Protein AF-K0G6U5-F1 (afdb_monomer)

Nearest PDB structures (foldseek):
  6vu7-assembly1_A  TM=4.193E-01  e=4.273E-01  Escherichia coli 55989
  5fr7-assembly1_B  TM=3.849E-01  e=4.025E-01  Erwinia amylovora CFBP1430
  4ntq-assembly1_B  TM=2.075E-01  e=1.328E+00  Enterobacter cloacae subsp. cloacae ATCC 13047
  3x05-assembly1_B  TM=2.967E-01  e=6.648E+00  Homo sapiens

Structure (mmCIF, N/CA/C/O backbone):
data_AF-K0G6U5-F1
#
_entry.id   AF-K0G6U5-F1
#
loop_
_atom_site.group_PDB
_atom_site.id
_atom_site.type_symbol
_atom_site.label_atom_id
_atom_site.label_alt_id
_atom_site.label_comp_id
_atom_site.label_asym_id
_atom_site.label_entity_id
_atom_site.label_seq_id
_atom_site.pdbx_PDB_ins_code
_atom_site.Cartn_x
_atom_site.Cartn_y
_atom_site.Cartn_z
_atom_site.occupancy
_atom_site.B_iso_or_equiv
_atom_site.auth_seq_id
_atom_site.auth_comp_id
_atom_site.auth_asym_id
_atom_site.auth_atom_id
_atom_site.pdbx_PDB_model_num
ATOM 1 N N . MET A 1 1 ? -14.338 -7.534 13.502 1.00 92.50 1 MET A N 1
ATOM 2 C CA . MET A 1 1 ? -14.411 -6.284 14.308 1.00 92.50 1 MET A CA 1
ATOM 3 C C . MET A 1 1 ? -13.873 -5.140 13.470 1.00 92.50 1 MET A C 1
ATOM 5 O O . MET A 1 1 ? -12.923 -5.374 12.746 1.00 92.50 1 MET A O 1
ATOM 9 N N . ILE A 1 2 ? -14.461 -3.943 13.527 1.00 92.06 2 ILE A N 1
ATOM 10 C CA . ILE A 1 2 ? -14.025 -2.792 12.716 1.00 92.06 2 ILE A CA 1
ATOM 11 C C . ILE A 1 2 ? -13.430 -1.719 13.635 1.00 92.06 2 ILE A C 1
ATOM 13 O O . ILE A 1 2 ? -14.031 -1.385 14.655 1.00 92.06 2 ILE A O 1
ATOM 17 N N . PHE A 1 3 ? -12.262 -1.192 13.268 1.00 93.69 3 PHE A N 1
ATOM 18 C CA . PHE A 1 3 ? -11.545 -0.123 13.962 1.00 93.69 3 PHE A CA 1
ATOM 19 C C . PHE A 1 3 ? -11.409 1.087 13.041 1.00 93.69 3 PHE A C 1
ATOM 21 O O . PHE A 1 3 ? -10.855 0.961 11.955 1.00 93.69 3 PHE A O 1
ATOM 28 N N . GLY A 1 4 ? -11.872 2.256 13.479 1.00 92.19 4 GLY A N 1
ATOM 29 C CA . GLY A 1 4 ? -11.905 3.466 12.652 1.00 92.19 4 GLY A CA 1
ATOM 30 C C . GLY A 1 4 ? -13.282 3.718 12.048 1.00 92.19 4 GLY A C 1
ATOM 31 O O . GLY A 1 4 ? -14.283 3.187 12.531 1.00 92.19 4 GLY A O 1
ATOM 32 N N . ASN A 1 5 ? -13.325 4.545 11.008 1.00 89.94 5 ASN A N 1
ATOM 33 C CA . ASN A 1 5 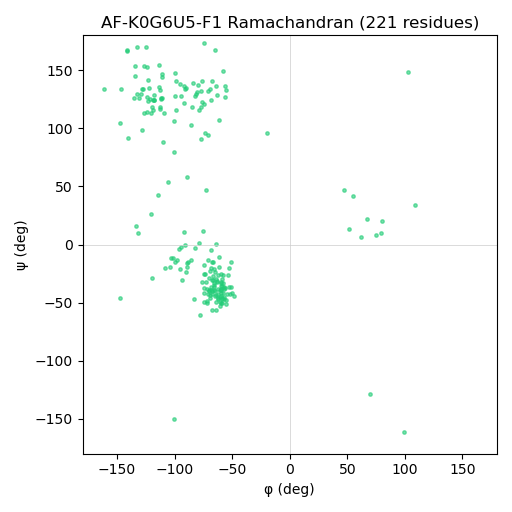? -14.559 4.964 10.362 1.00 89.94 5 ASN A CA 1
ATOM 34 C C . ASN A 1 5 ? -14.479 4.684 8.852 1.00 89.94 5 ASN A C 1
ATOM 36 O O . ASN A 1 5 ? -13.689 5.314 8.155 1.00 89.94 5 ASN A O 1
ATOM 40 N N . PRO A 1 6 ? -15.285 3.753 8.317 1.00 88.12 6 PRO A N 1
ATOM 41 C CA . PRO A 1 6 ? -15.182 3.331 6.924 1.00 88.12 6 PRO A CA 1
ATOM 42 C C . PRO A 1 6 ? -15.745 4.347 5.913 1.00 88.12 6 PRO A C 1
ATOM 44 O O . PRO A 1 6 ? -15.921 3.978 4.758 1.00 88.12 6 PRO A O 1
ATOM 47 N N . GLY A 1 7 ? -16.055 5.589 6.298 1.00 82.25 7 GLY A N 1
ATOM 48 C CA . GLY A 1 7 ? -16.673 6.584 5.410 1.00 82.25 7 GLY A CA 1
ATOM 49 C C . GLY A 1 7 ? -18.129 6.894 5.750 1.00 82.25 7 GLY A C 1
ATOM 50 O O . GLY A 1 7 ? -18.934 7.142 4.855 1.00 82.25 7 GLY A O 1
ATOM 51 N N . VAL A 1 8 ? -18.488 6.866 7.035 1.00 81.19 8 VAL A N 1
ATOM 52 C CA . VAL A 1 8 ? -19.789 7.324 7.543 1.00 81.19 8 VAL A CA 1
ATOM 53 C C . VAL A 1 8 ? -19.603 8.563 8.419 1.00 81.19 8 VAL A C 1
ATOM 55 O O . VAL A 1 8 ? -18.540 8.774 8.989 1.00 81.19 8 VAL A O 1
ATOM 58 N N . TYR A 1 9 ? -20.617 9.415 8.540 1.00 79.31 9 TYR A N 1
ATOM 59 C CA . TYR A 1 9 ? -20.560 10.502 9.521 1.00 79.31 9 TYR A CA 1
ATOM 60 C C . TYR A 1 9 ? -20.692 9.921 10.931 1.00 79.31 9 TYR A C 1
ATOM 62 O O . TYR A 1 9 ? -21.584 9.104 11.170 1.00 79.31 9 TYR A O 1
ATOM 70 N N . ASP A 1 10 ? -19.810 10.324 11.847 1.00 71.19 10 ASP A N 1
ATOM 71 C CA . ASP A 1 10 ? -19.981 10.007 13.265 1.00 71.19 10 ASP A CA 1
ATOM 72 C C . ASP A 1 10 ? -21.085 10.874 13.909 1.00 71.19 10 ASP A C 1
ATOM 74 O O . ASP A 1 10 ? -21.648 11.776 13.281 1.00 71.19 10 ASP A O 1
ATOM 78 N N . GLU A 1 11 ? -21.427 10.587 15.170 1.00 72.44 11 GLU A N 1
ATOM 79 C CA . GLU A 1 11 ? -22.465 11.320 15.918 1.00 72.44 11 GLU A CA 1
ATOM 80 C C . GLU A 1 11 ? -22.134 12.813 16.108 1.00 72.44 11 GLU A C 1
ATOM 82 O O . GLU A 1 11 ? -23.025 13.625 16.360 1.00 72.44 11 GLU A O 1
ATOM 87 N N . GLU A 1 12 ? -20.862 13.182 15.956 1.00 75.81 12 GLU A N 1
ATOM 88 C CA . GLU A 1 12 ? -20.336 14.542 16.070 1.00 75.81 12 GLU A CA 1
ATOM 89 C C . GLU A 1 12 ? -20.255 15.245 14.699 1.00 75.81 12 GLU A C 1
ATOM 91 O O . GLU A 1 12 ? -19.912 16.427 14.622 1.00 75.81 12 GLU A O 1
ATOM 96 N N . GLY A 1 13 ? -20.616 14.549 13.614 1.00 73.00 13 GLY A N 1
ATOM 97 C CA . GLY A 1 13 ? -20.578 15.044 12.242 1.00 73.00 13 GLY A CA 1
ATOM 98 C C . GLY A 1 13 ? -19.188 15.022 11.602 1.00 73.00 13 GLY A C 1
ATOM 99 O O . GLY A 1 13 ? -19.021 15.583 10.515 1.00 73.00 13 GLY A O 1
ATOM 100 N N . ASN A 1 14 ? -18.193 14.388 12.227 1.00 67.50 14 ASN A N 1
ATOM 101 C CA . ASN A 1 14 ? -16.888 14.197 11.610 1.00 67.50 14 ASN A CA 1
ATOM 102 C C . ASN A 1 14 ? -16.960 13.076 10.570 1.00 67.50 14 ASN A C 1
ATOM 104 O O . ASN A 1 14 ? -17.601 12.039 10.760 1.00 67.50 14 ASN A O 1
ATOM 108 N N . PHE A 1 15 ? -16.258 13.293 9.463 1.00 72.69 15 PHE A N 1
ATOM 109 C CA . PHE A 1 15 ? -16.087 12.315 8.401 1.00 72.69 15 PHE A CA 1
ATOM 110 C C . PHE A 1 15 ? -14.634 11.842 8.391 1.00 72.69 15 PHE A C 1
ATOM 112 O O . PHE A 1 15 ? -13.711 12.653 8.318 1.00 72.69 15 PHE A O 1
ATOM 119 N N . SER A 1 16 ? -14.454 10.529 8.454 1.00 75.50 16 SER A N 1
ATOM 120 C CA . SER A 1 16 ? -13.201 9.832 8.178 1.00 75.50 16 SER A CA 1
ATOM 121 C C . SER A 1 16 ? -13.555 8.650 7.292 1.00 75.50 16 SER A C 1
ATOM 123 O O . SER A 1 16 ? -14.653 8.099 7.395 1.00 75.50 16 SER A O 1
ATOM 125 N N . ASN A 1 17 ? -12.666 8.323 6.367 1.00 86.94 17 ASN A N 1
ATOM 126 C CA . ASN A 1 17 ? -12.908 7.320 5.343 1.00 86.94 17 ASN A CA 1
ATOM 127 C C . ASN A 1 17 ? -11.900 6.179 5.390 1.00 86.94 17 ASN A C 1
ATOM 129 O O . ASN A 1 17 ? -11.658 5.545 4.366 1.00 86.94 17 ASN A O 1
ATOM 133 N N . PHE A 1 18 ? -11.332 5.924 6.568 1.00 93.69 18 PHE A N 1
ATOM 134 C CA . PHE A 1 18 ? -10.453 4.796 6.804 1.00 93.69 18 PHE A CA 1
ATOM 135 C C . PHE A 1 18 ? -10.864 3.980 8.029 1.00 93.69 18 PHE A C 1
ATOM 137 O O . PHE A 1 18 ? -11.010 4.490 9.146 1.00 93.69 18 PHE A O 1
ATOM 144 N N . ALA A 1 19 ? -10.965 2.672 7.827 1.00 93.69 19 ALA A N 1
ATOM 145 C CA . ALA A 1 19 ? -11.081 1.703 8.899 1.00 93.69 19 ALA A CA 1
ATOM 146 C C . ALA A 1 19 ? -10.281 0.434 8.592 1.00 93.69 19 ALA A C 1
ATOM 148 O O . ALA A 1 19 ? -9.881 0.182 7.460 1.00 93.69 19 ALA A O 1
ATOM 149 N N . ILE A 1 20 ? -10.088 -0.392 9.615 1.00 92.94 20 ILE A N 1
ATOM 150 C CA . ILE A 1 20 ? -9.541 -1.740 9.493 1.00 92.94 20 ILE A CA 1
ATOM 151 C C . ILE A 1 20 ? -10.566 -2.714 10.045 1.00 92.94 20 ILE A C 1
ATOM 153 O O . ILE A 1 20 ? -10.996 -2.593 11.193 1.00 92.94 20 ILE A O 1
ATOM 157 N N . GLN A 1 21 ? -10.936 -3.700 9.242 1.00 92.88 21 GLN A N 1
ATOM 158 C CA . GLN A 1 21 ? -11.706 -4.847 9.686 1.00 92.88 21 GLN A CA 1
ATOM 159 C C . GLN A 1 21 ? -10.763 -5.994 10.038 1.00 92.88 21 GLN A C 1
ATOM 161 O O . GLN A 1 21 ? -9.929 -6.389 9.232 1.00 92.88 21 GLN A O 1
ATOM 166 N N . VAL A 1 22 ? -10.926 -6.543 11.237 1.00 92.19 22 VAL A N 1
ATOM 167 C CA . VAL A 1 22 ? -10.183 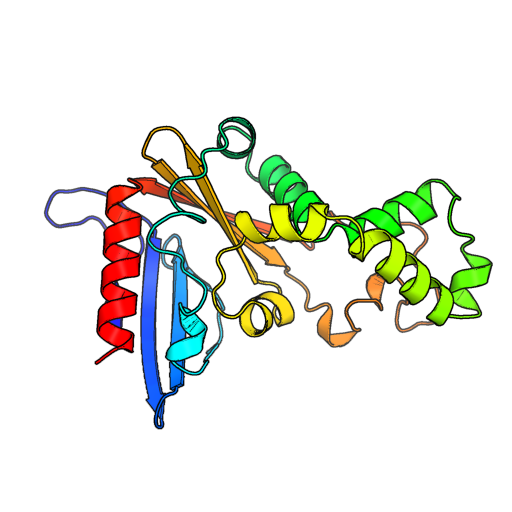-7.700 11.731 1.00 92.19 22 VAL A CA 1
ATOM 168 C C . VAL A 1 22 ? -11.148 -8.829 12.051 1.00 92.19 22 VAL A C 1
ATOM 170 O O . VAL A 1 22 ? -11.984 -8.680 12.946 1.00 92.19 22 VAL A O 1
ATOM 173 N N . ASP A 1 23 ? -11.022 -9.964 11.377 1.00 91.00 23 ASP A N 1
ATOM 174 C CA . ASP A 1 23 ? -11.860 -11.138 11.620 1.00 91.00 23 ASP A CA 1
ATOM 175 C C . ASP A 1 23 ? -11.020 -12.271 12.201 1.00 91.00 23 ASP A C 1
ATOM 177 O O . ASP A 1 23 ? -10.109 -12.770 11.545 1.00 91.00 23 ASP A O 1
ATOM 181 N N . LYS A 1 24 ? -11.326 -12.687 13.439 1.00 90.00 24 LYS A N 1
ATOM 182 C CA . LYS A 1 24 ? -10.686 -13.859 14.051 1.00 90.00 24 LYS A CA 1
ATOM 183 C C . LYS A 1 24 ? -11.138 -15.112 13.312 1.00 90.00 24 LYS A C 1
ATOM 185 O O . LYS A 1 24 ? -12.340 -15.362 13.195 1.00 90.00 24 LYS A O 1
ATOM 190 N N . LEU A 1 25 ? -10.176 -15.883 12.825 1.00 89.69 25 LEU A N 1
ATOM 191 C CA . LEU A 1 25 ? -10.410 -17.157 12.160 1.00 89.69 25 LEU A CA 1
ATOM 192 C C . LEU A 1 25 ? -10.132 -18.307 13.138 1.00 89.69 25 LEU A C 1
ATOM 194 O O . LEU A 1 25 ? -10.364 -18.196 14.342 1.00 89.69 25 LEU A O 1
ATOM 198 N N . VAL A 1 26 ? -9.707 -19.455 12.616 1.00 89.69 26 VAL A N 1
ATOM 199 C CA . VAL A 1 26 ? -9.420 -20.644 13.420 1.00 89.69 26 VAL A CA 1
ATOM 200 C C . VAL A 1 26 ? -8.035 -20.522 14.052 1.00 89.69 26 VAL A C 1
ATOM 202 O O . VAL A 1 26 ? -7.056 -20.270 13.358 1.00 89.69 26 VAL A O 1
ATOM 205 N N . GLY A 1 27 ? -7.938 -20.781 15.357 1.00 88.81 27 GLY A N 1
ATOM 206 C CA . GLY A 1 27 ? -6.661 -20.797 16.072 1.00 88.81 27 GLY A CA 1
ATOM 207 C C . GLY A 1 27 ? -6.053 -19.401 16.205 1.00 88.81 27 GLY A C 1
ATOM 208 O O . GLY A 1 27 ? -6.713 -18.483 16.679 1.00 88.81 27 GLY A O 1
ATOM 209 N N . GLU A 1 28 ? -4.790 -19.264 15.809 1.00 88.62 28 GLU A N 1
ATOM 210 C CA . GLU A 1 28 ? -4.015 -18.016 15.880 1.00 88.62 28 GLU A CA 1
ATOM 211 C C . GLU A 1 28 ? -4.097 -17.165 14.607 1.00 88.62 28 GLU A C 1
ATOM 213 O O . GLU A 1 28 ? -3.323 -16.225 14.451 1.00 88.62 28 GLU A O 1
ATOM 218 N N . PHE A 1 29 ? -5.002 -17.503 13.688 1.00 89.62 29 PHE A N 1
ATOM 219 C CA . PHE A 1 29 ? -5.149 -16.804 12.418 1.00 89.62 29 PHE A CA 1
ATOM 220 C C . PHE A 1 29 ? -6.239 -15.739 12.493 1.00 89.62 29 PHE A C 1
ATOM 222 O O . PHE A 1 29 ? -7.333 -15.986 13.010 1.00 89.62 29 PHE A O 1
ATOM 229 N N . SER A 1 30 ? -5.971 -14.581 11.900 1.00 90.88 30 SER A N 1
ATOM 230 C CA . SER A 1 30 ? -6.962 -13.534 11.668 1.00 90.88 30 SER A CA 1
ATOM 231 C C . SER A 1 30 ? -6.840 -12.992 10.255 1.00 90.88 30 SER A C 1
ATOM 233 O O . SER A 1 30 ? -5.773 -13.006 9.649 1.00 90.88 30 SER A O 1
ATOM 235 N N . SER A 1 31 ? -7.949 -12.478 9.743 1.00 89.12 31 SER A N 1
ATOM 236 C CA . SER A 1 31 ? -7.953 -11.632 8.560 1.00 89.12 31 SER A CA 1
ATOM 237 C C . SER A 1 31 ? -7.856 -10.174 8.973 1.00 89.12 31 SER A C 1
ATOM 239 O O . SER A 1 31 ? -8.543 -9.762 9.906 1.00 89.12 31 SER A O 1
ATOM 241 N N . LEU A 1 32 ? -7.024 -9.402 8.281 1.00 89.94 32 LEU A N 1
ATOM 242 C CA . LEU A 1 32 ? -6.960 -7.948 8.383 1.00 89.94 32 LEU A CA 1
ATOM 243 C C . LEU A 1 32 ? -7.321 -7.398 7.009 1.00 89.94 32 LEU A C 1
ATOM 245 O O . LEU A 1 32 ? -6.685 -7.775 6.032 1.00 89.94 32 LEU A O 1
ATOM 249 N N . ASN A 1 33 ? -8.324 -6.527 6.940 1.00 89.75 33 ASN A N 1
ATOM 250 C CA . ASN A 1 33 ? -8.770 -5.876 5.713 1.00 89.75 33 ASN A CA 1
ATOM 251 C C . ASN A 1 33 ? -8.827 -4.365 5.925 1.00 89.75 33 ASN A C 1
ATOM 253 O O . ASN A 1 33 ? -9.370 -3.886 6.923 1.00 89.75 33 ASN A O 1
ATOM 257 N N . LEU A 1 34 ? -8.301 -3.610 4.973 1.00 90.94 34 LEU A N 1
ATOM 258 C CA . LEU A 1 34 ? -8.369 -2.157 4.939 1.00 90.94 34 LEU A CA 1
ATOM 259 C C . LEU A 1 34 ? -9.697 -1.729 4.319 1.00 90.94 34 LEU A C 1
ATOM 261 O O . LEU A 1 34 ? -10.154 -2.317 3.344 1.00 90.94 34 LEU A O 1
ATOM 265 N N . ILE A 1 35 ? -10.328 -0.703 4.875 1.00 92.12 35 ILE A N 1
ATOM 266 C CA . ILE A 1 35 ? -11.568 -0.139 4.349 1.00 92.12 35 ILE A CA 1
ATOM 267 C C . ILE A 1 35 ? -11.324 1.326 4.020 1.00 92.12 35 ILE A C 1
ATOM 269 O O . ILE A 1 35 ? -11.104 2.116 4.936 1.00 92.12 35 ILE A O 1
ATOM 273 N N . LEU A 1 36 ? -11.373 1.679 2.734 1.00 91.50 36 LEU A N 1
ATOM 274 C CA . LEU A 1 36 ? -11.279 3.059 2.252 1.00 91.50 36 LEU A CA 1
ATOM 275 C C . LEU A 1 36 ? -12.558 3.423 1.503 1.00 91.50 36 LEU A C 1
ATOM 277 O O . LEU A 1 36 ? -12.926 2.722 0.563 1.00 91.50 36 LEU A O 1
ATOM 281 N N . ASP A 1 37 ? -13.242 4.495 1.908 1.00 87.81 37 ASP A N 1
ATOM 282 C CA . ASP A 1 37 ? -14.521 4.921 1.304 1.00 87.81 37 ASP A CA 1
ATOM 283 C C . ASP A 1 37 ? -15.521 3.754 1.134 1.00 87.81 37 ASP A C 1
ATOM 285 O O . ASP A 1 37 ? -16.104 3.536 0.070 1.00 87.81 37 ASP A O 1
ATOM 289 N N . MET A 1 38 ? -15.688 2.957 2.193 1.00 88.38 38 MET A N 1
ATOM 290 C CA . MET A 1 38 ? -16.517 1.745 2.255 1.00 88.38 38 MET A CA 1
ATOM 291 C C . MET A 1 38 ? -16.112 0.610 1.298 1.00 88.38 38 MET A C 1
ATOM 293 O O . MET A 1 38 ? -16.816 -0.400 1.219 1.00 88.38 38 MET A O 1
ATOM 297 N N . LYS A 1 39 ? -14.986 0.724 0.590 1.00 89.62 39 LYS A N 1
ATOM 298 C CA . LYS A 1 39 ? -14.414 -0.358 -0.218 1.00 89.62 39 LYS A CA 1
ATOM 299 C C . LYS A 1 39 ? -13.427 -1.166 0.618 1.00 89.62 39 LYS A C 1
ATOM 301 O O . LYS A 1 39 ? -12.581 -0.593 1.297 1.00 89.62 39 LYS A O 1
ATOM 306 N N . LEU A 1 40 ? -13.535 -2.489 0.542 1.00 89.50 40 LEU A N 1
ATOM 307 C CA . LEU A 1 40 ? -12.674 -3.434 1.251 1.00 89.50 40 LEU A CA 1
ATOM 308 C C . LEU A 1 40 ? -11.443 -3.792 0.404 1.00 89.50 40 LEU A C 1
ATOM 310 O O . LEU A 1 40 ? -11.581 -4.112 -0.780 1.00 89.50 40 LEU A O 1
ATOM 314 N N . TYR A 1 41 ? -10.269 -3.787 1.031 1.00 87.56 41 TYR A N 1
ATOM 315 C CA . TYR A 1 41 ? -8.993 -4.174 0.446 1.00 87.56 41 TYR A CA 1
ATOM 316 C C . TYR A 1 41 ? -8.251 -5.156 1.366 1.00 87.56 41 TYR A C 1
ATOM 318 O O . TYR A 1 41 ? -7.990 -4.821 2.520 1.00 87.56 41 TYR A O 1
ATOM 326 N N . PRO A 1 42 ? -7.847 -6.326 0.857 1.00 80.31 42 PRO A N 1
ATOM 327 C CA . PRO A 1 42 ? -8.265 -6.874 -0.428 1.00 80.31 42 PRO A CA 1
ATOM 328 C C . PRO A 1 42 ? -9.770 -7.209 -0.468 1.00 80.31 42 PRO A C 1
ATOM 330 O O . PRO A 1 42 ? -10.454 -7.236 0.549 1.00 80.31 42 PRO A O 1
ATOM 333 N N . SER A 1 43 ? -10.310 -7.474 -1.661 1.00 77.62 43 SER A N 1
ATOM 334 C CA . SER A 1 43 ? -11.720 -7.870 -1.850 1.00 77.62 43 SER A CA 1
ATOM 335 C C . SER A 1 43 ? -12.007 -9.346 -1.519 1.00 77.62 43 SER A C 1
ATOM 337 O O . SER A 1 43 ? -13.140 -9.809 -1.654 1.00 77.62 43 SER A O 1
ATOM 339 N N . TYR A 1 44 ? -10.987 -10.089 -1.090 1.00 75.38 44 TYR A N 1
ATOM 340 C CA . TYR A 1 44 ? -11.040 -11.486 -0.663 1.00 75.38 44 TYR A CA 1
ATOM 341 C C . TYR A 1 44 ? -10.462 -11.613 0.755 1.00 75.38 44 TYR A C 1
ATOM 343 O O . TYR A 1 44 ? -9.866 -10.680 1.280 1.00 75.38 44 TYR A O 1
ATOM 351 N N . LEU A 1 45 ? -10.618 -12.784 1.374 1.00 76.88 45 LEU A N 1
ATOM 352 C CA . LEU A 1 45 ? -10.133 -13.044 2.730 1.00 76.88 45 LEU A CA 1
ATOM 353 C C . LEU A 1 45 ? -8.610 -13.290 2.742 1.00 76.88 45 LEU A C 1
ATOM 355 O O . LEU A 1 45 ? -8.180 -14.432 2.582 1.00 76.88 45 LEU A O 1
ATOM 359 N N . ALA A 1 46 ? -7.808 -12.237 2.925 1.00 79.00 46 ALA A N 1
ATOM 360 C CA . ALA A 1 46 ? -6.394 -12.360 3.306 1.00 79.00 46 ALA A CA 1
ATOM 361 C C . ALA A 1 46 ? -6.305 -12.686 4.801 1.00 79.00 46 ALA A C 1
ATOM 363 O O . ALA A 1 46 ? -7.019 -12.065 5.592 1.00 79.00 46 ALA A O 1
ATOM 364 N N . TYR A 1 47 ? -5.512 -13.681 5.191 1.00 84.31 47 TYR A N 1
ATOM 365 C CA . TYR A 1 47 ? -5.397 -14.104 6.579 1.00 84.31 47 TYR A CA 1
ATOM 366 C C . TYR A 1 47 ? -3.999 -14.594 6.930 1.00 84.31 47 TYR A C 1
ATOM 368 O O . TYR A 1 47 ? -3.476 -15.499 6.290 1.00 84.31 47 TYR A O 1
ATOM 376 N N . ASN A 1 48 ? -3.497 -14.125 8.068 1.00 83.12 48 ASN A N 1
ATOM 377 C CA . ASN A 1 48 ? -2.198 -14.522 8.586 1.00 83.12 48 ASN A CA 1
ATOM 378 C C . ASN A 1 48 ? -2.277 -14.887 10.071 1.00 83.12 48 ASN A C 1
ATOM 380 O O . ASN A 1 48 ? -3.287 -14.648 10.740 1.00 83.12 48 ASN A O 1
ATOM 384 N N . MET A 1 49 ? -1.199 -15.462 10.599 1.00 86.69 49 MET A N 1
ATOM 385 C CA . MET A 1 49 ? -0.981 -15.561 12.035 1.00 86.69 49 MET A CA 1
ATOM 386 C C . MET A 1 49 ? -1.027 -14.160 12.657 1.00 86.69 49 MET A C 1
ATOM 388 O O . MET A 1 49 ? -0.423 -13.212 12.151 1.00 86.69 49 MET A O 1
ATOM 392 N N . ASN A 1 50 ? -1.703 -14.028 13.797 1.00 86.31 50 ASN A N 1
ATOM 393 C CA . ASN A 1 50 ? -1.874 -12.755 14.499 1.00 86.31 50 ASN A CA 1
ATOM 394 C C . ASN A 1 50 ? -0.537 -12.044 14.765 1.00 86.31 50 ASN A C 1
ATOM 396 O O . ASN A 1 50 ? -0.465 -10.821 14.674 1.00 86.31 50 ASN A O 1
ATOM 400 N N . SER A 1 51 ? 0.522 -12.808 15.058 1.00 81.56 51 SER A N 1
ATOM 401 C CA . SER A 1 51 ? 1.874 -12.293 15.307 1.00 81.56 51 SER A CA 1
ATOM 402 C C . SER A 1 51 ? 2.520 -11.624 14.093 1.00 81.56 51 SER A C 1
ATOM 404 O O . SER A 1 51 ? 3.423 -10.813 14.268 1.00 81.56 51 SER A O 1
ATOM 406 N N . CYS A 1 52 ? 2.085 -11.963 12.880 1.00 77.56 52 CYS A N 1
ATOM 407 C CA . CYS A 1 52 ? 2.657 -11.461 11.634 1.00 77.56 52 CYS A CA 1
ATOM 408 C C . CYS A 1 52 ? 1.924 -10.217 11.121 1.00 77.56 52 CYS A C 1
ATOM 410 O O . CYS A 1 52 ? 2.556 -9.339 10.551 1.00 77.56 52 CYS A O 1
ATOM 412 N N . LEU A 1 53 ? 0.618 -10.084 11.387 1.00 76.75 53 LEU A N 1
ATOM 413 C CA . LEU A 1 53 ? -0.209 -8.993 10.847 1.00 76.75 53 LEU A CA 1
ATOM 414 C C . LEU A 1 53 ? 0.254 -7.585 11.245 1.00 76.75 53 LEU A C 1
ATOM 416 O O . LEU A 1 53 ? 0.042 -6.644 10.490 1.00 76.75 53 LEU A O 1
ATOM 420 N N . LEU A 1 54 ? 0.834 -7.432 12.438 1.00 72.38 54 LEU A N 1
ATOM 421 C CA . LEU A 1 54 ? 1.400 -6.167 12.924 1.00 72.38 54 LEU A CA 1
ATOM 422 C C . LEU A 1 54 ? 2.792 -6.357 13.549 1.00 72.38 54 LEU A C 1
ATOM 424 O O . LEU A 1 54 ? 3.263 -5.487 14.283 1.00 72.38 54 LEU A O 1
ATOM 428 N N . GLY A 1 55 ? 3.440 -7.497 13.286 1.00 62.62 55 GLY A N 1
ATOM 429 C CA . GLY A 1 55 ? 4.715 -7.873 13.904 1.00 62.62 55 GLY A CA 1
ATOM 430 C C . GLY A 1 55 ? 5.867 -6.919 13.573 1.00 62.62 55 GLY A C 1
ATOM 431 O O . GLY A 1 55 ? 6.777 -6.768 14.385 1.00 62.62 55 GLY A O 1
ATOM 432 N N . GLY A 1 56 ? 5.795 -6.240 12.423 1.00 56.72 56 GLY A N 1
ATOM 433 C CA . GLY A 1 56 ? 6.768 -5.242 11.973 1.00 56.72 56 GLY A CA 1
ATOM 434 C C . GLY A 1 56 ? 6.467 -3.797 12.375 1.00 56.72 56 GLY A C 1
ATOM 435 O O . GLY A 1 56 ? 7.247 -2.898 12.066 1.00 56.72 56 GLY A O 1
ATOM 436 N N . VAL A 1 57 ? 5.360 -3.525 13.080 1.00 62.78 57 VAL A N 1
ATOM 437 C CA . VAL A 1 57 ? 5.067 -2.159 13.537 1.00 62.78 57 VAL A CA 1
ATOM 438 C C . VAL A 1 57 ? 5.998 -1.808 14.699 1.00 62.78 57 VAL A C 1
ATOM 440 O O . VAL A 1 57 ? 5.702 -2.100 15.861 1.00 62.78 57 VAL A O 1
ATOM 443 N N . ASP A 1 58 ? 7.108 -1.123 14.407 1.00 64.75 58 ASP A N 1
ATOM 444 C CA . ASP A 1 58 ? 7.849 -0.398 15.439 1.00 64.75 58 ASP A CA 1
ATOM 445 C C . ASP A 1 58 ? 7.033 0.825 15.872 1.00 64.75 58 ASP A C 1
ATOM 447 O O . ASP A 1 58 ? 7.103 1.915 15.293 1.00 64.75 58 ASP A O 1
ATOM 451 N N . TRP A 1 59 ? 6.257 0.631 16.937 1.00 62.62 59 TRP A N 1
ATOM 452 C CA . TRP A 1 59 ? 5.438 1.653 17.589 1.00 62.62 59 TRP A CA 1
ATOM 453 C C . TRP A 1 59 ? 6.213 2.913 17.977 1.00 62.62 59 TRP A C 1
ATOM 455 O O . TRP A 1 59 ? 5.596 3.962 18.184 1.00 62.62 59 TRP A O 1
ATOM 465 N N . ASN A 1 60 ? 7.539 2.816 18.090 1.00 56.50 60 ASN A N 1
ATOM 466 C CA . ASN A 1 60 ? 8.393 3.909 18.506 1.00 56.50 60 ASN A CA 1
ATOM 467 C C . ASN A 1 60 ? 9.097 4.633 17.357 1.00 56.50 60 ASN A C 1
ATOM 469 O O . ASN A 1 60 ? 9.562 5.737 17.634 1.00 56.50 60 ASN A O 1
ATOM 473 N N . ASN A 1 61 ? 9.171 4.118 16.117 1.00 55.59 61 ASN A N 1
ATOM 474 C CA . ASN A 1 61 ? 9.961 4.816 15.091 1.00 55.59 61 ASN A CA 1
ATOM 475 C C . ASN A 1 61 ? 9.530 4.761 13.622 1.00 55.59 61 ASN A C 1
ATOM 477 O O . ASN A 1 61 ? 9.529 5.833 13.024 1.00 55.59 61 ASN A O 1
ATOM 481 N N . ASP A 1 62 ? 9.165 3.641 13.003 1.00 65.62 62 ASP A N 1
ATOM 482 C CA . ASP A 1 62 ? 9.259 3.640 11.529 1.00 65.62 62 ASP A CA 1
ATOM 483 C C . ASP A 1 62 ? 8.117 4.369 10.803 1.00 65.62 62 ASP A C 1
ATOM 485 O O . ASP A 1 62 ? 8.340 5.368 10.115 1.00 65.62 62 ASP A O 1
ATOM 489 N N . ILE A 1 63 ? 6.868 3.934 10.976 1.00 71.31 63 ILE A N 1
ATOM 490 C CA . ILE A 1 63 ? 5.803 4.363 10.050 1.00 71.31 63 ILE A CA 1
ATOM 491 C C . ILE A 1 63 ? 5.086 5.656 10.440 1.00 71.31 63 ILE A C 1
ATOM 493 O O . ILE A 1 63 ? 4.378 6.215 9.614 1.00 71.31 63 ILE A O 1
ATOM 497 N N . PHE A 1 64 ? 5.201 6.132 11.686 1.00 76.19 64 PHE A N 1
ATOM 498 C CA . PHE A 1 64 ? 4.447 7.305 12.167 1.00 76.19 64 PHE A CA 1
ATOM 499 C C . PHE A 1 64 ? 5.291 8.560 12.382 1.00 76.19 64 PHE A C 1
ATOM 501 O O . PHE A 1 64 ? 4.728 9.648 12.504 1.00 76.19 64 PHE A O 1
ATOM 508 N N . ASN A 1 65 ? 6.607 8.405 12.524 1.00 76.69 65 ASN A N 1
ATOM 509 C CA . ASN A 1 65 ? 7.512 9.516 12.824 1.00 76.69 65 ASN A CA 1
ATOM 510 C C . ASN A 1 65 ? 8.253 10.001 11.573 1.00 76.69 65 ASN A C 1
ATOM 512 O O . ASN A 1 65 ? 8.860 11.070 11.601 1.00 76.69 65 ASN A O 1
ATOM 516 N N . ARG A 1 66 ? 8.184 9.242 10.474 1.00 81.06 66 ARG A N 1
ATOM 517 C CA . ARG A 1 66 ? 8.687 9.661 9.173 1.00 81.06 66 ARG A CA 1
ATOM 518 C C . ARG A 1 66 ? 7.691 10.608 8.516 1.00 81.06 66 ARG A C 1
ATOM 520 O O . ARG A 1 66 ? 6.573 10.210 8.183 1.00 81.06 66 ARG A O 1
ATOM 527 N N . GLU A 1 67 ? 8.124 11.847 8.321 1.00 88.12 67 GLU A N 1
ATOM 528 C CA . GLU A 1 67 ? 7.414 12.822 7.502 1.00 88.12 67 GLU A CA 1
ATOM 529 C C . GLU A 1 67 ? 8.026 12.902 6.101 1.00 88.12 67 GLU A C 1
ATOM 531 O O . GLU A 1 67 ? 9.248 12.863 5.948 1.00 88.12 67 GLU A O 1
ATOM 536 N N . ASP A 1 68 ? 7.178 13.038 5.085 1.00 90.44 68 ASP A N 1
ATOM 537 C CA . ASP A 1 68 ? 7.595 13.255 3.700 1.00 90.44 68 ASP A CA 1
ATOM 538 C C . ASP A 1 68 ? 6.657 14.263 3.023 1.00 90.44 68 ASP A C 1
ATOM 540 O O . ASP A 1 68 ? 5.612 13.918 2.469 1.00 90.44 68 ASP A O 1
ATOM 544 N N . GLU A 1 69 ? 7.031 15.544 3.098 1.00 93.62 69 GLU A N 1
ATOM 545 C CA . GLU A 1 69 ? 6.274 16.648 2.495 1.00 93.62 69 GLU A CA 1
ATOM 546 C C . GLU A 1 69 ? 6.127 16.490 0.978 1.00 93.62 69 GLU A C 1
ATOM 548 O O . GLU A 1 69 ? 5.097 16.855 0.406 1.00 93.62 69 GLU A O 1
ATOM 553 N N . PHE A 1 70 ? 7.155 15.958 0.315 1.00 93.62 70 PHE A N 1
ATOM 554 C CA . PHE A 1 70 ? 7.167 15.830 -1.133 1.00 93.62 70 PHE A CA 1
ATOM 555 C C . PHE A 1 70 ? 6.116 14.817 -1.582 1.00 93.62 70 PHE A C 1
ATOM 557 O O . PHE A 1 70 ? 5.200 15.187 -2.316 1.00 93.62 70 PHE A O 1
ATOM 564 N N . LEU A 1 71 ? 6.182 13.581 -1.077 1.00 92.00 71 LEU A N 1
ATOM 565 C CA . LEU A 1 71 ? 5.186 12.550 -1.375 1.00 92.00 71 LEU A CA 1
ATOM 566 C C . LEU A 1 71 ? 3.784 12.987 -0.931 1.00 92.00 71 LEU A C 1
ATOM 568 O O . LEU A 1 71 ? 2.797 12.761 -1.634 1.00 92.00 71 LEU A O 1
ATOM 572 N N . TYR A 1 72 ? 3.672 13.670 0.211 1.00 93.94 72 TYR A N 1
ATOM 573 C CA . TYR A 1 72 ? 2.377 14.125 0.707 1.00 93.94 72 TYR A CA 1
ATOM 574 C C . TYR A 1 72 ? 1.693 15.127 -0.236 1.00 93.94 72 TYR A C 1
ATOM 576 O O . TYR A 1 72 ? 0.466 15.133 -0.328 1.00 93.94 72 TYR A O 1
ATOM 584 N N . ASN A 1 73 ? 2.444 15.943 -0.972 1.00 94.56 73 ASN A N 1
ATOM 585 C CA . ASN A 1 73 ? 1.873 16.966 -1.851 1.00 94.56 73 ASN A CA 1
ATOM 586 C C . ASN A 1 73 ? 1.738 16.537 -3.322 1.00 94.56 73 ASN A C 1
ATOM 588 O O . ASN A 1 73 ? 1.181 17.294 -4.120 1.00 94.56 73 ASN A O 1
ATOM 592 N N . LEU A 1 74 ? 2.202 15.339 -3.695 1.00 94.94 74 LEU A N 1
ATOM 593 C CA . LEU A 1 74 ? 2.025 14.823 -5.053 1.00 94.94 74 LEU A CA 1
ATOM 594 C C . LEU A 1 74 ? 0.544 14.517 -5.362 1.00 94.94 74 LEU A C 1
ATOM 596 O O . LEU A 1 74 ? -0.157 13.958 -4.508 1.00 94.94 74 LEU A O 1
ATOM 600 N N . PRO A 1 75 ? 0.071 14.809 -6.591 1.00 93.06 75 PRO A N 1
ATOM 601 C CA . PRO A 1 75 ? -1.188 14.279 -7.110 1.00 93.06 75 PRO A CA 1
ATOM 602 C C . PRO A 1 75 ? -1.194 12.748 -7.113 1.00 93.06 75 PRO A C 1
ATOM 604 O O . PRO A 1 75 ? -0.158 12.135 -7.357 1.00 93.06 75 PRO A O 1
ATOM 607 N N . ASP A 1 76 ? -2.361 12.126 -6.944 1.00 90.06 76 ASP A N 1
ATOM 608 C CA . ASP A 1 76 ? -2.506 10.674 -6.751 1.00 90.06 76 ASP A CA 1
ATOM 609 C C . ASP A 1 76 ? -1.730 9.820 -7.766 1.00 90.06 76 ASP A C 1
ATOM 611 O O . ASP A 1 76 ? -1.037 8.874 -7.394 1.00 90.06 76 ASP A O 1
ATOM 615 N N . ARG A 1 77 ? -1.776 10.176 -9.057 1.00 86.31 77 ARG A N 1
ATOM 616 C CA . ARG A 1 77 ? -1.041 9.445 -10.100 1.00 86.31 77 ARG A CA 1
ATOM 617 C C . ARG A 1 77 ? 0.476 9.584 -9.965 1.00 86.31 77 ARG A C 1
ATOM 619 O O . ARG A 1 77 ? 1.196 8.608 -10.155 1.00 86.31 77 ARG A O 1
ATOM 626 N N . GLU A 1 78 ? 0.966 10.783 -9.676 1.00 89.69 78 GLU A N 1
ATOM 627 C CA . GLU A 1 78 ? 2.400 11.034 -9.494 1.00 89.69 78 GLU A CA 1
ATOM 628 C C . GLU A 1 78 ? 2.902 10.380 -8.205 1.00 89.69 78 GLU A C 1
ATOM 630 O O . GLU A 1 78 ? 3.963 9.762 -8.207 1.00 89.69 78 GLU A O 1
ATOM 635 N N . LEU A 1 79 ? 2.090 10.432 -7.148 1.00 90.00 79 LEU A N 1
ATOM 636 C CA . LEU A 1 79 ? 2.319 9.755 -5.879 1.00 90.00 79 LEU A CA 1
ATOM 637 C C . LEU A 1 79 ? 2.435 8.241 -6.067 1.00 90.00 79 LEU A C 1
ATOM 639 O O . LEU A 1 79 ? 3.411 7.645 -5.626 1.00 90.00 79 LEU A O 1
ATOM 643 N N . MET A 1 80 ? 1.482 7.629 -6.771 1.00 87.31 80 MET A N 1
ATOM 644 C CA . MET A 1 80 ? 1.518 6.209 -7.121 1.00 87.31 80 MET A CA 1
ATOM 645 C C . MET A 1 80 ? 2.807 5.854 -7.868 1.00 87.31 80 MET A C 1
ATOM 647 O O . MET A 1 80 ? 3.474 4.882 -7.520 1.00 87.31 80 MET A O 1
ATOM 651 N N . ILE A 1 81 ? 3.171 6.644 -8.886 1.00 84.75 81 ILE A N 1
ATOM 652 C CA . ILE A 1 81 ? 4.393 6.415 -9.663 1.00 84.75 81 ILE A CA 1
ATOM 653 C C . ILE A 1 81 ? 5.622 6.460 -8.756 1.00 84.75 81 ILE A C 1
ATOM 655 O O . ILE A 1 81 ? 6.491 5.597 -8.854 1.00 84.75 81 ILE A O 1
ATOM 659 N N . GLU A 1 82 ? 5.703 7.459 -7.884 1.00 86.56 82 GLU A N 1
ATOM 660 C CA . GLU A 1 82 ? 6.867 7.663 -7.035 1.00 86.56 82 GLU A CA 1
ATOM 661 C C . GLU A 1 82 ? 6.991 6.598 -5.938 1.00 86.56 82 GLU A C 1
ATOM 663 O O . GLU A 1 82 ? 8.071 6.035 -5.762 1.00 86.56 82 GLU A O 1
ATOM 668 N N . LEU A 1 83 ? 5.886 6.229 -5.282 1.00 84.81 83 LEU A N 1
ATOM 669 C CA . LEU A 1 83 ? 5.852 5.147 -4.290 1.00 84.81 83 LEU A CA 1
ATOM 670 C C . LEU A 1 83 ? 6.256 3.804 -4.903 1.00 84.81 83 LEU A C 1
ATOM 672 O O . LEU A 1 83 ? 7.090 3.089 -4.356 1.00 84.81 83 LEU A O 1
ATOM 676 N N . ILE A 1 84 ? 5.732 3.480 -6.084 1.00 79.19 84 ILE A N 1
ATOM 677 C CA . ILE A 1 84 ? 6.105 2.255 -6.791 1.00 79.19 84 ILE A CA 1
ATOM 678 C C . ILE A 1 84 ? 7.581 2.280 -7.206 1.00 79.19 84 ILE A C 1
ATOM 680 O O . ILE A 1 84 ? 8.261 1.267 -7.073 1.00 79.19 84 ILE A O 1
ATOM 684 N N . LYS A 1 85 ? 8.101 3.394 -7.742 1.00 77.81 85 LYS A N 1
ATOM 685 C CA . LYS A 1 85 ? 9.527 3.476 -8.117 1.00 77.81 85 LYS A CA 1
ATOM 686 C C . LYS A 1 85 ? 10.429 3.195 -6.927 1.00 77.81 85 LYS A C 1
ATOM 688 O O . LYS A 1 85 ? 11.475 2.576 -7.097 1.00 77.81 85 LYS A O 1
ATOM 693 N N . GLN A 1 86 ? 10.028 3.687 -5.759 1.00 75.62 86 GLN A N 1
ATOM 694 C CA . GLN A 1 86 ? 10.730 3.465 -4.511 1.00 75.62 86 GLN A CA 1
ATOM 695 C C . GLN A 1 86 ? 10.610 1.998 -4.076 1.00 75.62 86 GLN A C 1
ATOM 697 O O . GLN A 1 86 ? 11.624 1.383 -3.783 1.00 75.62 86 GLN A O 1
ATOM 702 N N . SER A 1 87 ? 9.430 1.383 -4.120 1.00 74.38 87 SER A N 1
ATOM 703 C CA . SER A 1 87 ? 9.243 0.032 -3.559 1.00 74.38 87 SER A CA 1
ATOM 704 C C . SER A 1 87 ? 9.501 -1.134 -4.515 1.00 74.38 87 SER A C 1
ATOM 706 O O . SER A 1 87 ? 9.783 -2.236 -4.061 1.00 74.38 87 SER A O 1
ATOM 708 N N . PHE A 1 88 ? 9.478 -0.910 -5.829 1.00 72.00 88 PHE A N 1
ATOM 709 C CA . PHE A 1 88 ? 9.779 -1.915 -6.859 1.00 72.00 88 PHE A CA 1
ATOM 710 C C . PHE A 1 88 ? 11.050 -1.559 -7.631 1.00 72.00 88 PHE A C 1
ATOM 712 O O . PHE A 1 88 ? 11.102 -1.669 -8.859 1.00 72.00 88 PHE A O 1
ATOM 719 N N . LEU A 1 89 ? 12.082 -1.114 -6.908 1.00 67.81 89 LEU A N 1
ATOM 720 C CA . LEU A 1 89 ? 13.371 -0.680 -7.457 1.00 67.81 89 LEU A CA 1
ATOM 721 C C . LEU A 1 89 ? 13.979 -1.690 -8.439 1.00 67.81 89 LEU A C 1
ATOM 723 O O . LEU A 1 89 ? 14.481 -1.279 -9.482 1.00 67.81 89 LEU A O 1
ATOM 727 N N . SER A 1 90 ? 13.911 -2.990 -8.138 1.00 68.62 90 SER A N 1
ATOM 728 C CA . SER A 1 90 ? 14.433 -4.054 -9.004 1.00 68.62 90 SER A CA 1
ATOM 729 C C . SER A 1 90 ? 13.687 -4.108 -10.339 1.00 68.62 90 SER A C 1
ATOM 731 O O . SER A 1 90 ? 14.290 -3.924 -11.394 1.00 68.62 90 SER A O 1
ATOM 733 N N . LEU A 1 91 ? 12.361 -4.268 -10.307 1.00 70.38 91 LEU A N 1
ATOM 734 C CA . LEU A 1 91 ? 11.532 -4.380 -11.510 1.00 70.38 91 LEU A CA 1
ATOM 735 C C . LEU A 1 91 ? 11.548 -3.095 -12.351 1.00 70.38 91 LEU A C 1
ATOM 737 O O . LEU A 1 91 ? 11.685 -3.154 -13.573 1.00 70.38 91 LEU A O 1
ATOM 741 N N . PHE A 1 92 ? 11.436 -1.930 -11.709 1.00 71.69 92 PHE A N 1
ATOM 742 C CA . PHE A 1 92 ? 11.520 -0.641 -12.394 1.00 71.69 92 PHE A CA 1
ATOM 743 C C . PHE A 1 92 ? 12.931 -0.378 -12.944 1.00 71.69 92 PHE A C 1
ATOM 745 O O . PHE A 1 92 ? 13.086 0.126 -14.059 1.00 71.69 92 PHE A O 1
ATOM 752 N N . GLY A 1 93 ? 13.969 -0.734 -12.184 1.00 71.75 93 GLY A N 1
ATOM 753 C CA . GLY A 1 93 ? 15.370 -0.591 -12.573 1.00 71.75 93 GLY A CA 1
ATOM 754 C C . GLY A 1 93 ? 15.721 -1.421 -13.805 1.00 71.75 93 GLY A C 1
ATOM 755 O O . GLY A 1 93 ? 16.307 -0.883 -14.745 1.00 71.75 93 GLY A O 1
ATOM 756 N N . ILE A 1 94 ? 15.288 -2.685 -13.841 1.00 72.75 94 ILE A N 1
ATOM 757 C CA . ILE A 1 94 ? 15.410 -3.574 -15.006 1.00 72.75 94 ILE A CA 1
ATOM 758 C C . ILE A 1 94 ? 14.776 -2.938 -16.239 1.00 72.75 94 ILE A C 1
ATOM 760 O O . ILE A 1 94 ? 15.420 -2.843 -17.282 1.00 72.75 94 ILE A O 1
ATOM 764 N N . GLU A 1 95 ? 13.527 -2.476 -16.131 1.00 74.19 95 GLU A N 1
ATOM 765 C CA . GLU A 1 95 ? 12.814 -1.864 -17.254 1.00 74.19 95 GLU A CA 1
ATOM 766 C C . GLU A 1 95 ? 13.595 -0.672 -17.820 1.00 74.19 95 GLU A C 1
ATOM 768 O O . GLU A 1 95 ? 13.839 -0.592 -19.025 1.00 74.19 95 GLU A O 1
ATOM 773 N N . LYS A 1 96 ? 14.080 0.217 -16.944 1.00 74.94 96 LYS A N 1
ATOM 774 C CA . LYS A 1 96 ? 14.891 1.370 -17.355 1.00 74.94 96 LYS A CA 1
ATOM 775 C C . LYS A 1 96 ? 16.236 0.967 -17.953 1.00 74.94 96 LYS A C 1
ATOM 777 O O . LYS A 1 96 ? 16.741 1.676 -18.823 1.00 74.94 96 LYS A O 1
ATOM 782 N N . ALA A 1 97 ? 16.836 -0.125 -17.492 1.00 74.38 97 ALA A N 1
ATOM 783 C CA . ALA A 1 97 ? 18.095 -0.627 -18.024 1.00 74.38 97 ALA A CA 1
ATOM 784 C C . ALA A 1 97 ? 17.918 -1.240 -19.425 1.00 74.38 97 ALA A C 1
ATOM 786 O O . ALA A 1 97 ? 18.749 -0.987 -20.299 1.00 74.38 97 ALA A O 1
ATOM 787 N N . ILE A 1 98 ? 16.808 -1.948 -19.666 1.00 73.25 98 ILE A N 1
ATOM 788 C CA . ILE A 1 98 ? 16.418 -2.447 -20.994 1.00 73.25 98 ILE A CA 1
ATOM 789 C C . ILE A 1 98 ? 16.143 -1.274 -21.947 1.00 73.25 98 ILE A C 1
ATOM 791 O O . ILE A 1 98 ? 16.715 -1.223 -23.033 1.00 73.25 98 ILE A O 1
ATOM 795 N N . GLU A 1 99 ? 15.330 -0.288 -21.542 1.00 73.94 99 GLU A N 1
ATOM 796 C CA . GLU A 1 99 ? 15.022 0.897 -22.367 1.00 73.94 99 GLU A CA 1
ATOM 797 C C . GLU A 1 99 ? 16.278 1.675 -22.790 1.00 73.94 99 GLU A C 1
ATOM 799 O O . GLU A 1 99 ? 16.349 2.206 -23.899 1.00 73.94 99 GLU A O 1
ATOM 804 N N . LYS A 1 100 ? 17.274 1.757 -21.903 1.00 76.06 100 LYS A N 1
ATOM 805 C CA . LYS A 1 100 ? 18.547 2.448 -22.156 1.00 76.06 100 LYS A CA 1
ATOM 806 C C . LYS A 1 100 ? 19.559 1.599 -22.932 1.00 76.06 100 LYS A C 1
ATOM 808 O O . LYS A 1 100 ? 20.641 2.102 -23.225 1.00 76.06 100 LYS A O 1
ATOM 813 N N . GLY A 1 101 ? 19.240 0.339 -23.236 1.00 73.25 101 GLY A N 1
ATOM 814 C CA . GLY A 1 101 ? 20.152 -0.603 -23.889 1.00 73.25 101 GLY A CA 1
ATOM 815 C C . GLY A 1 101 ? 21.357 -0.997 -23.030 1.00 73.25 101 GLY A C 1
ATOM 816 O O . GLY A 1 101 ? 22.383 -1.391 -23.576 1.00 73.25 101 GLY A O 1
ATOM 817 N N . ILE A 1 102 ? 21.261 -0.848 -21.703 1.00 75.69 102 ILE A N 1
ATOM 818 C CA . ILE A 1 102 ? 22.301 -1.271 -20.750 1.00 75.69 102 ILE A CA 1
ATOM 819 C C . ILE A 1 102 ? 22.293 -2.793 -20.618 1.00 75.69 102 ILE A C 1
ATOM 821 O O . ILE A 1 102 ? 23.357 -3.405 -20.580 1.00 75.69 102 ILE A O 1
ATOM 825 N N . ILE A 1 103 ? 21.100 -3.391 -20.563 1.00 73.25 103 ILE A N 1
ATOM 826 C CA . ILE A 1 103 ? 20.933 -4.841 -20.627 1.00 73.25 103 ILE A CA 1
ATOM 827 C C . ILE A 1 103 ? 20.524 -5.203 -22.052 1.00 73.25 103 ILE A C 1
ATOM 829 O O . ILE A 1 103 ? 19.580 -4.629 -22.601 1.00 73.25 103 ILE A O 1
ATOM 833 N N . ASP A 1 104 ? 21.246 -6.148 -22.651 1.00 72.44 104 ASP A N 1
ATOM 834 C CA . ASP A 1 104 ? 20.931 -6.646 -23.984 1.00 72.44 104 ASP A CA 1
ATOM 835 C C . ASP A 1 104 ? 19.703 -7.567 -23.934 1.00 72.44 104 ASP A C 1
ATOM 837 O O . ASP A 1 104 ? 19.678 -8.607 -23.270 1.00 72.44 104 ASP A O 1
ATOM 841 N N . TYR A 1 105 ? 18.684 -7.158 -24.685 1.00 66.25 105 TYR A N 1
ATOM 842 C CA . TYR A 1 105 ? 17.430 -7.867 -24.899 1.00 66.25 105 TYR A CA 1
ATOM 843 C C . TYR A 1 105 ? 17.628 -9.319 -25.356 1.00 66.25 105 TYR A C 1
ATOM 845 O O . TYR A 1 105 ? 16.930 -10.213 -24.875 1.00 66.25 105 TYR A O 1
ATOM 853 N N . GLU A 1 106 ? 18.559 -9.567 -26.282 1.00 69.25 106 GLU A N 1
ATOM 854 C CA . GLU A 1 106 ? 18.763 -10.915 -26.824 1.00 69.25 106 GLU A CA 1
ATOM 855 C C . GLU A 1 106 ? 19.478 -11.822 -25.814 1.00 69.25 106 GLU A C 1
ATOM 857 O O . GLU A 1 106 ? 19.290 -13.036 -25.845 1.00 69.25 106 GLU A O 1
ATOM 862 N N . LEU A 1 107 ? 20.258 -11.259 -24.887 1.00 72.69 107 LEU A N 1
ATOM 863 C CA . LEU A 1 107 ? 20.928 -12.026 -23.834 1.00 72.69 107 LEU A CA 1
ATOM 864 C C . LEU A 1 107 ? 19.927 -12.535 -22.790 1.00 72.69 107 LEU A C 1
ATOM 866 O O . LEU A 1 107 ? 19.885 -13.739 -22.552 1.00 72.69 107 LEU A O 1
ATOM 870 N N . ILE A 1 108 ? 19.056 -11.666 -22.258 1.00 71.94 108 ILE A N 1
ATOM 871 C CA . ILE A 1 108 ? 18.025 -12.070 -21.279 1.00 71.94 108 ILE A CA 1
ATOM 872 C C . ILE A 1 108 ? 17.070 -13.119 -21.864 1.00 71.94 108 ILE A C 1
ATOM 874 O O . ILE A 1 108 ? 16.658 -14.053 -21.185 1.00 71.94 108 ILE A O 1
ATOM 878 N N . LYS A 1 109 ? 16.695 -12.969 -23.139 1.00 67.62 109 LYS A N 1
ATOM 879 C CA . LYS A 1 109 ? 15.780 -13.901 -23.809 1.00 67.62 109 LYS A CA 1
ATOM 880 C C . LYS A 1 109 ? 16.350 -15.321 -23.912 1.00 67.62 109 LYS A C 1
ATOM 882 O O . LYS A 1 109 ? 15.582 -16.279 -23.941 1.00 67.62 109 LYS A O 1
ATOM 887 N N . ASN A 1 110 ? 17.668 -15.445 -24.039 1.00 71.19 110 ASN A N 1
ATOM 888 C CA . ASN A 1 110 ? 18.338 -16.733 -24.188 1.00 71.19 110 ASN A CA 1
ATOM 889 C C . ASN A 1 110 ? 18.731 -17.351 -22.840 1.00 71.19 110 ASN A C 1
ATOM 891 O O . ASN A 1 110 ? 18.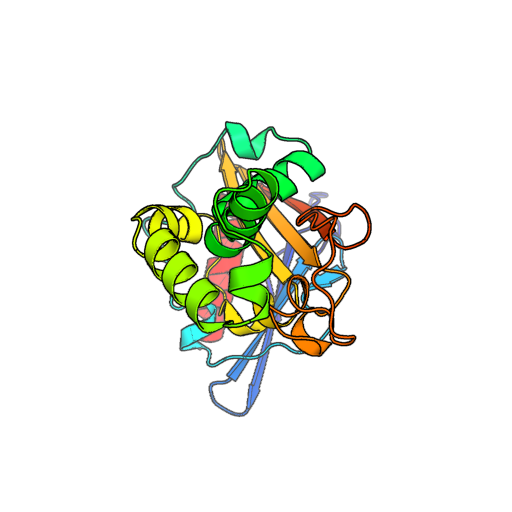872 -18.571 -22.773 1.00 71.19 110 ASN A O 1
ATOM 895 N N . ASP A 1 111 ? 18.894 -16.534 -21.798 1.00 74.31 111 ASP A N 1
ATOM 896 C CA . ASP A 1 111 ? 19.218 -16.981 -20.447 1.00 74.31 111 ASP A CA 1
ATOM 897 C C . ASP A 1 111 ? 18.581 -16.068 -19.384 1.00 74.31 111 ASP A C 1
ATOM 899 O O . ASP A 1 111 ? 19.033 -14.949 -19.125 1.00 74.31 111 ASP A O 1
ATOM 903 N N . GLU A 1 112 ? 17.512 -16.563 -18.754 1.00 70.38 112 GLU A N 1
ATOM 904 C CA . GLU A 1 112 ? 16.774 -15.833 -17.722 1.00 70.38 112 GLU A CA 1
ATOM 905 C C . GLU A 1 112 ? 17.593 -15.647 -16.435 1.00 70.38 112 GLU A C 1
ATOM 907 O O . GLU A 1 112 ? 17.302 -14.720 -15.678 1.00 70.38 112 GLU A O 1
ATOM 912 N N . SER A 1 113 ? 18.641 -16.452 -16.180 1.00 73.06 113 SER A N 1
ATOM 913 C CA . SER A 1 113 ? 19.466 -16.299 -14.969 1.00 73.06 113 SER A CA 1
ATOM 914 C C . SER A 1 113 ? 20.207 -14.964 -14.941 1.00 73.06 113 SER A C 1
ATOM 916 O O . SER A 1 113 ? 20.397 -14.390 -13.873 1.00 73.06 113 SER A O 1
ATOM 918 N N . ILE A 1 114 ? 20.535 -14.419 -16.118 1.00 74.62 114 ILE A N 1
ATOM 919 C CA . ILE A 1 114 ? 21.162 -13.100 -16.269 1.00 74.62 114 ILE A CA 1
ATOM 920 C C . ILE A 1 114 ? 20.279 -12.011 -15.650 1.00 74.62 114 ILE A C 1
ATOM 922 O O . ILE A 1 114 ? 20.781 -11.051 -15.070 1.00 74.62 114 ILE A O 1
ATOM 926 N N . LEU A 1 115 ? 18.953 -12.150 -15.748 1.00 71.75 115 LEU A N 1
ATOM 927 C CA . LEU A 1 115 ? 18.035 -11.191 -15.145 1.00 71.75 115 LEU A CA 1
ATOM 928 C C . LEU A 1 115 ? 18.119 -11.216 -13.615 1.00 71.75 115 LEU A C 1
ATOM 930 O O . LEU A 1 115 ? 18.069 -10.158 -12.994 1.00 71.75 115 LEU A O 1
ATOM 934 N N . PHE A 1 116 ? 18.260 -12.404 -13.024 1.00 69.69 116 PHE A N 1
ATOM 935 C CA . PHE A 1 116 ? 18.384 -12.568 -11.577 1.00 69.69 116 PHE A CA 1
ATOM 936 C C . PHE A 1 116 ? 19.705 -12.006 -11.047 1.00 69.69 116 PHE A C 1
ATOM 938 O O . PHE A 1 116 ? 19.675 -11.301 -10.046 1.00 69.69 116 PHE A O 1
ATOM 945 N N . ASP A 1 117 ? 20.819 -12.186 -11.762 1.00 72.94 117 ASP A N 1
ATOM 946 C CA . ASP A 1 117 ? 22.104 -11.572 -11.391 1.00 72.94 117 ASP A CA 1
ATOM 947 C C . ASP A 1 117 ? 22.004 -10.032 -11.350 1.00 72.94 117 ASP A C 1
ATOM 949 O O . ASP A 1 117 ? 22.480 -9.382 -10.420 1.00 72.94 117 ASP A O 1
ATOM 953 N N . TYR A 1 118 ? 21.311 -9.430 -12.325 1.00 71.31 118 TYR 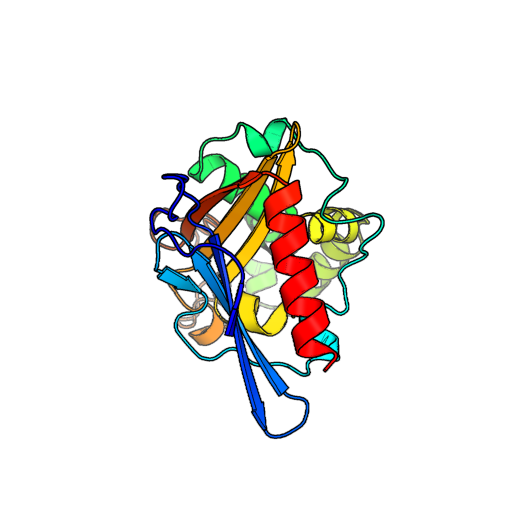A N 1
ATOM 954 C CA . TYR A 1 118 ? 21.052 -7.986 -12.334 1.00 71.31 118 TYR A CA 1
ATOM 955 C C . TYR A 1 118 ? 20.095 -7.541 -11.224 1.00 71.31 118 TYR A C 1
ATOM 957 O O . TYR A 1 118 ? 20.251 -6.442 -10.688 1.00 71.31 118 TYR A O 1
ATOM 965 N N . ILE A 1 119 ? 19.088 -8.357 -10.895 1.00 69.31 119 ILE A N 1
ATOM 966 C CA . ILE A 1 119 ? 18.208 -8.097 -9.753 1.00 69.31 119 ILE A CA 1
ATOM 967 C C . ILE A 1 119 ? 19.042 -8.081 -8.480 1.00 69.31 119 ILE A C 1
ATOM 969 O O . ILE A 1 119 ? 18.945 -7.108 -7.746 1.00 69.31 119 ILE A O 1
ATOM 973 N N . ASP A 1 120 ? 19.890 -9.079 -8.253 1.00 65.88 120 ASP A N 1
ATOM 974 C CA . ASP A 1 120 ? 20.724 -9.182 -7.055 1.00 65.88 120 ASP A CA 1
ATOM 975 C C . ASP A 1 120 ? 21.709 -8.004 -6.930 1.00 65.88 120 ASP A C 1
ATOM 977 O O . ASP A 1 120 ? 21.866 -7.431 -5.847 1.00 65.88 120 ASP A O 1
ATOM 981 N N . ASP A 1 121 ? 22.287 -7.538 -8.040 1.00 67.06 121 ASP A N 1
ATOM 982 C CA . ASP A 1 121 ? 23.122 -6.328 -8.077 1.00 67.06 121 ASP A CA 1
ATOM 983 C C . ASP A 1 121 ? 22.330 -5.040 -7.767 1.00 67.06 121 ASP A C 1
ATOM 985 O O . ASP A 1 121 ? 22.837 -4.127 -7.109 1.00 67.06 121 ASP A O 1
ATOM 989 N N . ILE A 1 122 ? 21.071 -4.941 -8.207 1.00 63.72 122 ILE A N 1
ATOM 990 C CA . ILE A 1 122 ? 20.192 -3.803 -7.880 1.00 63.72 122 ILE A CA 1
ATOM 991 C C . ILE A 1 122 ? 19.701 -3.893 -6.425 1.00 63.72 122 ILE A C 1
ATOM 993 O O . ILE A 1 122 ? 19.584 -2.869 -5.747 1.00 63.72 122 ILE A O 1
ATOM 997 N N . VAL A 1 123 ? 19.416 -5.106 -5.948 1.00 59.47 123 VAL A N 1
ATOM 998 C CA . VAL A 1 123 ? 18.830 -5.411 -4.636 1.00 59.47 123 VAL A CA 1
ATOM 999 C C . VAL A 1 123 ? 19.851 -5.288 -3.509 1.00 59.47 123 VAL A C 1
ATOM 1001 O O . VAL A 1 123 ? 19.501 -4.865 -2.410 1.00 59.47 123 VAL A O 1
ATOM 1004 N N . SER A 1 124 ? 21.122 -5.589 -3.773 1.00 58.69 124 SER A N 1
ATOM 1005 C CA . SER A 1 124 ? 22.223 -5.439 -2.810 1.00 58.69 124 SER A CA 1
ATOM 1006 C C . SER A 1 124 ? 22.557 -3.979 -2.462 1.00 58.69 124 SER A C 1
ATOM 1008 O O . SER A 1 124 ? 23.373 -3.718 -1.577 1.00 58.69 124 SER A O 1
ATOM 1010 N N . ASN A 1 125 ? 21.906 -3.012 -3.113 1.00 56.47 125 ASN A N 1
ATOM 1011 C CA . ASN A 1 125 ? 22.019 -1.593 -2.810 1.00 56.47 125 ASN A CA 1
ATOM 1012 C C . ASN A 1 125 ? 21.097 -1.225 -1.626 1.00 56.47 125 ASN A C 1
ATOM 1014 O O . ASN A 1 125 ? 19.894 -1.481 -1.678 1.00 56.47 125 ASN A O 1
ATOM 1018 N N . GLU A 1 126 ? 21.631 -0.575 -0.583 1.00 50.81 126 GLU A N 1
ATOM 1019 C CA . GLU A 1 126 ? 20.956 -0.249 0.699 1.00 50.81 126 GLU A CA 1
ATOM 1020 C C . GLU A 1 126 ? 19.579 0.456 0.567 1.00 50.81 126 GLU A C 1
ATOM 1022 O O . GLU A 1 126 ? 18.778 0.462 1.501 1.00 50.81 126 GLU A O 1
ATOM 1027 N N . ARG A 1 127 ? 19.247 0.983 -0.617 1.00 50.09 127 ARG A N 1
ATOM 1028 C CA . ARG A 1 127 ? 17.972 1.638 -0.954 1.00 50.09 127 ARG A CA 1
ATOM 1029 C C . ARG A 1 127 ? 16.708 0.784 -0.795 1.00 50.09 127 ARG A C 1
ATOM 1031 O O . ARG A 1 127 ? 15.637 1.361 -0.605 1.00 50.09 127 ARG A O 1
ATOM 1038 N N . LEU A 1 128 ? 16.772 -0.548 -0.872 1.00 50.50 128 LEU A N 1
ATOM 1039 C CA . LEU A 1 128 ? 15.575 -1.382 -0.646 1.00 50.50 128 LEU A CA 1
ATOM 1040 C C . LEU A 1 128 ? 15.124 -1.393 0.820 1.00 50.50 128 LEU A C 1
ATOM 1042 O O . LEU A 1 128 ? 13.931 -1.501 1.098 1.00 50.50 128 LEU A O 1
ATOM 1046 N N . LEU A 1 129 ? 16.059 -1.221 1.758 1.00 50.16 129 LEU A N 1
ATOM 1047 C CA . LEU A 1 129 ? 15.731 -1.115 3.179 1.00 50.16 129 LEU A CA 1
ATOM 1048 C C . LEU A 1 129 ? 15.022 0.217 3.475 1.00 50.16 129 LEU A C 1
ATOM 1050 O O . LEU A 1 129 ? 14.021 0.225 4.177 1.00 50.16 129 LEU A O 1
ATOM 1054 N N . GLU A 1 130 ? 15.451 1.327 2.863 1.00 47.59 130 GLU A N 1
ATOM 1055 C CA . GLU A 1 130 ? 14.828 2.653 3.058 1.00 47.59 130 GLU A CA 1
ATOM 1056 C C . GLU A 1 130 ? 13.420 2.793 2.450 1.00 47.59 130 GLU A C 1
ATOM 1058 O O . GLU A 1 130 ? 12.639 3.667 2.847 1.00 47.59 130 GLU A O 1
ATOM 1063 N N . THR A 1 131 ? 13.095 1.967 1.455 1.00 50.62 131 THR A N 1
ATOM 1064 C CA . THR A 1 131 ? 11.834 2.026 0.696 1.00 50.62 131 THR A CA 1
ATOM 1065 C C . THR A 1 131 ? 10.773 1.069 1.230 1.00 50.62 131 THR A C 1
ATOM 1067 O O . THR A 1 131 ? 9.581 1.347 1.084 1.00 50.62 131 THR A O 1
ATOM 1070 N N . ARG A 1 132 ? 11.185 0.030 1.971 1.00 55.97 132 ARG A N 1
ATOM 1071 C CA . ARG A 1 132 ? 10.307 -0.714 2.889 1.00 55.97 132 ARG A CA 1
ATOM 1072 C C . ARG A 1 132 ? 9.695 0.175 3.970 1.00 55.97 132 ARG A C 1
ATOM 1074 O O . ARG A 1 132 ? 8.559 -0.051 4.352 1.00 55.97 132 ARG A O 1
ATOM 1081 N N . ASN A 1 133 ? 10.372 1.243 4.379 1.00 61.69 133 ASN A N 1
ATOM 1082 C CA . ASN A 1 133 ? 9.888 2.125 5.448 1.00 61.69 133 ASN A CA 1
ATOM 1083 C C . ASN A 1 133 ? 8.606 2.914 5.095 1.00 61.69 133 ASN A C 1
ATOM 1085 O O . ASN A 1 133 ? 7.993 3.493 5.988 1.00 61.69 133 ASN A O 1
ATOM 1089 N N . ASN A 1 134 ? 8.221 2.996 3.813 1.00 67.50 134 ASN A N 1
ATOM 1090 C CA . ASN A 1 134 ? 6.962 3.631 3.384 1.00 67.50 134 ASN A CA 1
ATOM 1091 C C . ASN A 1 134 ? 5.836 2.613 3.154 1.00 67.50 134 ASN A C 1
ATOM 1093 O O . ASN A 1 134 ? 4.677 3.008 3.005 1.00 67.50 134 ASN A O 1
ATOM 1097 N N . LEU A 1 135 ? 6.175 1.324 3.099 1.00 68.88 135 LEU A N 1
ATOM 1098 C CA . LEU A 1 135 ? 5.207 0.244 3.053 1.00 68.88 135 LEU A CA 1
ATOM 1099 C C . LEU A 1 135 ? 4.696 0.001 4.462 1.00 68.88 135 LEU A C 1
ATOM 1101 O O . LEU A 1 135 ? 5.452 -0.022 5.433 1.00 68.88 135 LEU A O 1
ATOM 1105 N N . TRP A 1 136 ? 3.391 -0.187 4.573 1.00 75.62 136 TRP A N 1
ATOM 1106 C CA . TRP A 1 136 ? 2.867 -0.732 5.806 1.00 75.62 136 TRP A CA 1
ATOM 1107 C C . TRP A 1 136 ? 3.134 -2.234 5.816 1.00 75.62 136 TRP A C 1
ATOM 1109 O O . TRP A 1 136 ? 2.621 -2.952 4.964 1.00 75.62 136 TRP A O 1
ATOM 1119 N N . ASP A 1 137 ? 3.921 -2.682 6.792 1.00 63.72 137 ASP A N 1
ATOM 1120 C CA . ASP A 1 137 ? 4.327 -4.077 7.003 1.00 63.72 137 ASP A CA 1
ATOM 1121 C C . ASP A 1 137 ? 3.186 -4.974 7.536 1.00 63.72 137 ASP A C 1
ATOM 1123 O O . ASP A 1 137 ? 3.321 -5.683 8.533 1.00 63.72 137 ASP A O 1
ATOM 1127 N N . ILE A 1 138 ? 2.005 -4.880 6.921 1.00 67.19 138 ILE A N 1
ATOM 1128 C CA . ILE A 1 138 ? 1.006 -5.948 6.997 1.00 67.19 138 ILE A CA 1
ATOM 1129 C C . ILE A 1 138 ? 1.512 -7.027 6.051 1.00 67.19 138 ILE A C 1
ATOM 1131 O O . ILE A 1 138 ? 1.688 -6.672 4.888 1.00 67.19 138 ILE A O 1
ATOM 1135 N N . ASP A 1 139 ? 1.718 -8.264 6.546 1.00 63.72 139 ASP A N 1
ATOM 1136 C CA . ASP A 1 139 ? 2.349 -9.388 5.818 1.00 63.72 139 ASP A CA 1
ATOM 1137 C C . ASP A 1 139 ? 2.329 -9.181 4.305 1.00 63.72 139 ASP A C 1
ATOM 1139 O O . ASP A 1 139 ? 1.312 -9.379 3.622 1.00 63.72 139 ASP A O 1
ATOM 1143 N N . ASP A 1 140 ? 3.453 -8.652 3.831 1.00 59.94 140 ASP A N 1
ATOM 1144 C CA . ASP A 1 140 ? 3.561 -8.015 2.532 1.00 59.94 140 ASP A CA 1
ATOM 1145 C C . ASP A 1 140 ? 3.206 -9.007 1.424 1.00 59.94 140 ASP A C 1
ATOM 1147 O O . ASP A 1 140 ? 2.540 -8.641 0.461 1.00 59.94 140 ASP A O 1
ATOM 1151 N N . PHE A 1 141 ? 3.506 -10.292 1.612 1.00 62.72 141 PHE A N 1
ATOM 1152 C CA . PHE A 1 141 ? 3.179 -11.370 0.683 1.00 62.72 141 PHE A CA 1
ATOM 1153 C C . PHE A 1 141 ? 1.684 -11.529 0.369 1.00 62.72 141 PHE A C 1
ATOM 1155 O O . PHE A 1 141 ? 1.330 -11.742 -0.796 1.00 62.72 141 PHE A O 1
ATOM 1162 N N . GLU A 1 142 ? 0.789 -11.423 1.352 1.00 65.12 142 GLU A N 1
ATOM 1163 C CA . GLU A 1 142 ? -0.650 -11.641 1.133 1.00 65.12 142 GLU A CA 1
ATOM 1164 C C . GLU A 1 142 ? -1.326 -10.510 0.362 1.00 65.12 142 GLU A C 1
ATOM 1166 O O . GLU A 1 142 ? -2.269 -10.735 -0.406 1.00 65.12 142 GLU A O 1
ATOM 1171 N N . TYR A 1 143 ? -0.831 -9.294 0.569 1.00 70.88 143 TYR A N 1
ATOM 1172 C CA . TYR A 1 143 ? -1.293 -8.096 -0.114 1.00 70.88 143 TYR A CA 1
ATOM 1173 C C . TYR A 1 143 ? -0.603 -7.967 -1.484 1.00 70.88 143 TYR A C 1
ATOM 1175 O O . TYR A 1 143 ? -1.268 -7.814 -2.516 1.00 70.88 143 TYR A O 1
ATOM 1183 N N . PHE A 1 144 ? 0.720 -8.138 -1.534 1.00 66.50 144 PHE A N 1
ATOM 1184 C CA . PHE A 1 144 ? 1.535 -7.948 -2.737 1.00 66.50 144 PHE A CA 1
ATOM 1185 C C . PHE A 1 144 ? 1.284 -9.013 -3.787 1.00 66.50 144 PHE A C 1
ATOM 1187 O O . PHE A 1 144 ? 1.099 -8.671 -4.959 1.00 66.50 144 PHE A O 1
ATOM 1194 N N . GLY A 1 145 ? 1.195 -10.282 -3.377 1.00 65.75 145 GLY A N 1
ATOM 1195 C CA . GLY A 1 145 ? 0.871 -11.403 -4.263 1.00 65.75 145 GLY A CA 1
ATOM 1196 C C . GLY A 1 145 ? -0.536 -11.311 -4.855 1.00 65.75 145 GLY A C 1
ATOM 1197 O O . GLY A 1 145 ? -1.010 -12.211 -5.538 1.00 65.75 145 GLY A O 1
ATOM 1198 N N . LYS A 1 146 ? -1.288 -10.263 -4.537 1.00 71.38 146 LYS A N 1
ATOM 1199 C CA . LYS A 1 146 ? -2.658 -10.069 -5.003 1.00 71.38 146 LYS A CA 1
ATOM 1200 C C . LYS A 1 146 ? -2.877 -8.666 -5.556 1.00 71.38 146 LYS A C 1
ATOM 1202 O O . LYS A 1 146 ? -4.003 -8.293 -5.878 1.00 71.38 146 LYS A O 1
ATOM 1207 N N . GLY A 1 147 ? -1.786 -7.917 -5.722 1.00 76.81 147 GLY A N 1
ATOM 1208 C CA . GLY A 1 147 ? -1.783 -6.622 -6.376 1.00 76.81 147 GLY A CA 1
ATOM 1209 C C . GLY A 1 147 ? -2.260 -5.469 -5.499 1.00 76.81 147 GLY A C 1
ATOM 1210 O O . GLY A 1 147 ? -2.652 -4.453 -6.059 1.00 76.81 147 GLY A O 1
ATOM 1211 N N . VAL A 1 148 ? -2.248 -5.593 -4.171 1.00 82.94 148 VAL A N 1
ATOM 1212 C CA . VAL A 1 148 ? -2.578 -4.495 -3.251 1.00 82.94 148 VAL A CA 1
ATOM 1213 C C . VAL A 1 148 ? -1.317 -4.087 -2.499 1.00 82.94 148 VAL A C 1
ATOM 1215 O O . VAL A 1 148 ? -0.676 -4.915 -1.868 1.00 82.94 148 VAL A O 1
ATOM 1218 N N . TYR A 1 149 ? -0.964 -2.807 -2.549 1.00 84.00 149 TYR A N 1
ATOM 1219 C CA . TYR A 1 149 ? 0.265 -2.285 -1.955 1.00 84.00 149 TYR A CA 1
ATOM 1220 C C . TYR A 1 149 ? -0.080 -1.086 -1.061 1.00 84.00 149 TYR A C 1
ATOM 1222 O O . TYR A 1 149 ? -0.320 0.013 -1.579 1.00 84.00 149 TYR A O 1
ATOM 1230 N N . PRO A 1 150 ? -0.189 -1.292 0.265 1.00 86.56 150 PRO A N 1
ATOM 1231 C CA . PRO A 1 150 ? -0.493 -0.226 1.207 1.00 86.56 150 PRO A CA 1
ATOM 1232 C C . PRO A 1 150 ? 0.753 0.590 1.562 1.00 86.56 150 PRO A C 1
ATOM 1234 O O . PRO A 1 150 ? 1.775 0.054 1.990 1.00 86.56 150 PRO A O 1
ATOM 1237 N N . PHE A 1 151 ? 0.632 1.909 1.455 1.00 87.94 151 PHE A N 1
ATOM 1238 C CA . PHE A 1 151 ? 1.657 2.869 1.845 1.00 87.94 151 PHE A CA 1
ATOM 1239 C C . PHE A 1 151 ? 1.129 3.874 2.857 1.00 87.94 151 PHE A C 1
ATOM 1241 O O . PHE A 1 151 ? -0.057 4.223 2.865 1.00 87.94 151 PHE A O 1
ATOM 1248 N N . ILE A 1 152 ? 2.044 4.386 3.674 1.00 88.69 152 ILE A N 1
ATOM 1249 C CA . ILE A 1 152 ? 1.773 5.416 4.674 1.00 88.69 152 ILE A CA 1
ATOM 1250 C C . ILE A 1 152 ? 2.702 6.595 4.405 1.00 88.69 152 ILE A C 1
ATOM 1252 O O . ILE A 1 152 ? 3.920 6.452 4.397 1.00 88.69 152 ILE A O 1
ATOM 1256 N N . VAL A 1 153 ? 2.119 7.775 4.209 1.00 90.81 153 VAL A N 1
ATOM 1257 C CA . VAL A 1 153 ? 2.860 9.030 4.055 1.00 90.81 153 VAL A CA 1
ATOM 1258 C C . VAL A 1 153 ? 2.358 10.011 5.103 1.00 90.81 153 VAL A C 1
ATOM 1260 O O . VAL A 1 153 ? 1.203 10.436 5.050 1.00 90.81 153 VAL A O 1
ATOM 1263 N N . ASN A 1 154 ? 3.201 10.382 6.065 1.00 91.50 154 ASN A N 1
ATOM 1264 C CA . ASN A 1 154 ? 2.829 11.376 7.072 1.00 91.50 154 ASN A CA 1
ATOM 1265 C C . ASN A 1 154 ? 3.391 12.743 6.719 1.00 91.50 154 ASN A C 1
ATOM 1267 O O . ASN A 1 154 ? 4.480 12.856 6.163 1.00 91.50 154 ASN A O 1
ATOM 1271 N N . PHE A 1 155 ? 2.662 13.784 7.093 1.00 94.50 155 PHE A N 1
ATOM 1272 C CA . PHE A 1 155 ? 3.165 15.146 7.078 1.00 94.50 155 PHE A CA 1
ATOM 1273 C C . PHE A 1 155 ? 2.290 16.026 7.967 1.00 94.50 155 PHE A C 1
ATOM 1275 O O . PHE A 1 155 ? 1.060 15.978 7.880 1.00 94.50 155 PHE A O 1
ATOM 1282 N N . ASN A 1 156 ? 2.912 16.850 8.812 1.00 93.88 156 ASN A N 1
ATOM 1283 C CA . ASN A 1 156 ? 2.235 17.905 9.566 1.00 93.88 156 ASN A CA 1
ATOM 1284 C C . ASN A 1 156 ? 1.047 17.396 10.417 1.00 93.88 156 ASN A C 1
ATOM 1286 O O . ASN A 1 156 ? -0.027 17.998 10.461 1.00 93.88 156 ASN A O 1
ATOM 1290 N N . GLY A 1 157 ? 1.223 16.245 11.078 1.00 92.12 157 GLY A N 1
ATOM 1291 C CA . GLY A 1 157 ? 0.205 15.628 11.943 1.00 92.12 157 GLY A CA 1
ATOM 1292 C C . GLY A 1 157 ? -0.959 14.937 11.218 1.00 92.12 157 GLY A C 1
ATOM 1293 O O . GLY A 1 157 ? -1.920 14.513 11.875 1.00 92.12 157 GLY A O 1
ATOM 1294 N N . PHE A 1 158 ? -0.876 14.803 9.895 1.00 93.06 158 PHE A N 1
ATOM 1295 C CA . PHE A 1 158 ? -1.790 14.012 9.079 1.00 93.06 158 PHE A CA 1
ATOM 1296 C C . PHE A 1 158 ? -1.087 12.791 8.507 1.00 93.06 158 PHE A C 1
ATOM 1298 O O . PHE A 1 158 ? 0.097 12.822 8.174 1.00 93.06 158 PHE A O 1
ATOM 1305 N N . THR A 1 159 ? -1.850 11.715 8.376 1.00 91.94 159 THR A N 1
ATOM 1306 C CA . THR A 1 159 ? -1.436 10.498 7.700 1.00 91.94 159 THR A CA 1
ATOM 1307 C C . THR A 1 159 ? -2.253 10.364 6.428 1.00 91.94 159 THR A C 1
ATOM 1309 O O . THR A 1 159 ? -3.481 10.405 6.462 1.00 91.94 159 THR A O 1
ATOM 1312 N N . LYS A 1 160 ? -1.563 10.203 5.304 1.00 92.81 160 LYS A N 1
ATOM 1313 C CA . LYS A 1 160 ? -2.135 9.803 4.028 1.00 92.81 160 LYS A CA 1
ATOM 1314 C C . LYS A 1 160 ? -1.900 8.304 3.857 1.00 92.81 160 LYS A C 1
ATOM 1316 O O . LYS A 1 160 ? -0.756 7.859 3.780 1.00 92.81 160 LYS A O 1
ATOM 1321 N N . ILE A 1 161 ? -2.983 7.541 3.814 1.00 92.25 161 ILE A N 1
ATOM 1322 C CA . ILE A 1 161 ? -2.989 6.113 3.507 1.00 92.25 161 ILE A CA 1
ATOM 1323 C C . ILE A 1 161 ? -3.203 5.989 2.008 1.00 92.25 161 ILE A C 1
ATOM 1325 O O . ILE A 1 161 ? -4.196 6.490 1.481 1.00 92.25 161 ILE A O 1
ATOM 1329 N N . VAL A 1 162 ? -2.261 5.350 1.327 1.00 91.69 162 VAL A N 1
ATOM 1330 C CA . VAL A 1 162 ? -2.270 5.210 -0.128 1.00 91.69 162 VAL A CA 1
ATOM 1331 C C . VAL A 1 162 ? -2.328 3.729 -0.453 1.00 91.69 162 VAL A C 1
ATOM 1333 O O . VAL A 1 162 ? -1.401 2.989 -0.137 1.00 91.69 162 VAL A O 1
ATOM 1336 N N . LEU A 1 163 ? -3.413 3.287 -1.079 1.00 90.50 163 LEU A N 1
ATOM 1337 C CA . LEU A 1 163 ? -3.530 1.935 -1.606 1.00 90.50 163 LEU A CA 1
ATOM 1338 C C . LEU A 1 163 ? -3.269 1.972 -3.097 1.00 90.50 163 LEU A C 1
ATOM 1340 O O . LEU A 1 163 ? -4.110 2.414 -3.879 1.00 90.50 163 LEU A O 1
ATOM 1344 N N . VAL A 1 164 ? -2.098 1.492 -3.487 1.00 88.06 164 VAL A N 1
ATOM 1345 C CA . VAL A 1 164 ? -1.807 1.228 -4.888 1.00 88.06 164 VAL A CA 1
ATOM 1346 C C . VAL A 1 164 ? -2.340 -0.160 -5.203 1.00 88.06 164 VAL A C 1
ATOM 1348 O O . VAL A 1 164 ? -1.911 -1.155 -4.625 1.00 88.06 164 VAL A O 1
ATOM 1351 N N . ASN A 1 165 ? -3.290 -0.219 -6.121 1.00 84.69 165 ASN A N 1
ATOM 1352 C CA . ASN A 1 165 ? -3.944 -1.436 -6.554 1.00 84.69 165 ASN A CA 1
ATOM 1353 C C . ASN A 1 165 ? -3.546 -1.759 -7.984 1.00 84.69 165 ASN A C 1
ATOM 1355 O O . ASN A 1 165 ? -3.424 -0.880 -8.837 1.00 84.69 165 ASN A O 1
ATOM 1359 N N . LYS A 1 166 ? -3.419 -3.044 -8.265 1.00 77.56 166 LYS A N 1
ATOM 1360 C CA . LYS A 1 166 ? -3.138 -3.559 -9.588 1.00 77.56 166 LYS A CA 1
ATOM 1361 C C . LYS A 1 166 ? -4.339 -4.336 -10.096 1.00 77.56 166 LYS A C 1
ATOM 1363 O O . LYS A 1 166 ? -4.731 -5.339 -9.511 1.00 77.56 166 LYS A O 1
ATOM 1368 N N . THR A 1 167 ? -4.931 -3.881 -11.193 1.00 67.38 167 THR A N 1
ATOM 1369 C CA . THR A 1 167 ? -6.175 -4.445 -11.750 1.00 67.38 167 THR A CA 1
ATOM 1370 C C . THR A 1 167 ? -5.989 -5.793 -12.444 1.00 67.38 167 THR A C 1
ATOM 1372 O O . THR A 1 167 ? -6.969 -6.508 -12.640 1.00 67.38 167 THR A O 1
ATOM 1375 N N . MET A 1 168 ? -4.759 -6.171 -12.807 1.00 59.59 168 MET A N 1
ATOM 1376 C CA . MET A 1 168 ? -4.442 -7.503 -13.328 1.00 59.59 168 MET A CA 1
ATOM 1377 C C . MET A 1 168 ? -3.468 -8.232 -12.407 1.00 59.59 168 MET A C 1
ATOM 1379 O O . MET A 1 168 ? -2.390 -7.719 -12.095 1.00 59.59 168 MET A O 1
ATOM 1383 N N . ASN A 1 169 ? -3.836 -9.461 -12.036 1.00 52.56 169 ASN A N 1
ATOM 1384 C CA . ASN A 1 169 ? -2.949 -10.401 -11.364 1.00 52.56 169 ASN A CA 1
ATOM 1385 C C . ASN A 1 169 ? -1.765 -10.698 -12.288 1.00 52.56 169 ASN A C 1
ATOM 1387 O O . ASN A 1 169 ? -1.908 -11.410 -13.281 1.00 52.56 169 ASN A O 1
ATOM 1391 N N . ILE A 1 170 ? -0.584 -10.173 -11.958 1.00 49.72 170 ILE A N 1
ATOM 1392 C CA . ILE A 1 170 ? 0.647 -10.653 -12.592 1.00 49.72 170 ILE A CA 1
ATOM 1393 C C . ILE A 1 170 ? 0.912 -12.112 -12.204 1.00 49.72 170 ILE A C 1
ATOM 1395 O O . ILE A 1 170 ? 1.539 -12.816 -12.979 1.00 49.72 170 ILE A O 1
ATOM 1399 N N . ASP A 1 171 ? 0.343 -12.605 -11.103 1.00 44.34 171 ASP A N 1
ATOM 1400 C CA . ASP A 1 171 ? 0.434 -14.000 -10.655 1.00 44.34 171 ASP A CA 1
ATOM 1401 C C . ASP A 1 171 ? -0.070 -15.048 -11.659 1.00 44.34 171 ASP A C 1
ATOM 1403 O O . ASP A 1 171 ? 0.422 -16.173 -11.650 1.00 44.34 171 ASP A O 1
ATOM 1407 N N . GLU A 1 172 ? -1.000 -14.722 -12.568 1.00 49.00 172 GLU A N 1
ATOM 1408 C CA . GLU A 1 172 ? -1.406 -15.689 -13.609 1.00 49.00 172 GLU A CA 1
ATOM 1409 C C . GLU A 1 172 ? -0.317 -15.911 -14.673 1.00 49.00 172 GLU A C 1
ATOM 1411 O O . GLU A 1 172 ? -0.381 -16.860 -15.463 1.00 49.00 172 GLU A O 1
ATOM 1416 N N . LEU A 1 173 ? 0.696 -15.046 -14.685 1.00 47.94 173 LEU A N 1
ATOM 1417 C CA . LEU A 1 173 ? 1.817 -15.095 -15.607 1.00 47.94 173 LEU A CA 1
ATOM 1418 C C . LEU A 1 173 ? 3.169 -15.255 -14.851 1.00 47.94 173 LEU A C 1
ATOM 1420 O O . LEU A 1 173 ? 4.054 -15.914 -15.384 1.00 47.94 173 LEU A O 1
ATOM 1424 N N . GLY A 1 174 ? 3.311 -14.772 -13.604 1.00 54.91 174 GLY A N 1
ATOM 1425 C CA . GLY A 1 174 ? 4.524 -14.711 -12.756 1.00 54.91 174 GLY A CA 1
ATOM 1426 C C . GLY A 1 174 ? 5.139 -13.297 -12.702 1.00 54.91 174 GLY A C 1
ATOM 1427 O O . GLY A 1 174 ? 5.056 -12.576 -13.686 1.00 54.91 174 GLY A O 1
ATOM 1428 N N . GLU A 1 175 ? 5.783 -12.851 -11.614 1.00 54.62 175 GLU A N 1
ATOM 1429 C CA . GLU A 1 175 ? 6.315 -11.465 -11.482 1.00 54.62 175 GLU A CA 1
ATOM 1430 C C . GLU A 1 175 ? 7.183 -10.998 -12.664 1.00 54.62 175 GLU A C 1
ATOM 1432 O O . GLU A 1 175 ? 7.095 -9.852 -13.115 1.00 54.62 175 GLU A O 1
ATOM 1437 N N . LEU A 1 176 ? 7.963 -11.925 -13.220 1.00 58.31 176 LEU A N 1
ATOM 1438 C CA . LEU A 1 176 ? 8.866 -11.691 -14.343 1.00 58.31 176 LEU A CA 1
ATOM 1439 C C . LEU A 1 176 ? 8.208 -11.875 -15.713 1.00 58.31 176 LEU A C 1
ATOM 1441 O O . LEU A 1 176 ? 8.723 -11.412 -16.722 1.00 58.31 176 LEU A O 1
ATOM 1445 N N . SER A 1 177 ? 7.037 -12.492 -15.787 1.00 56.84 177 SER A N 1
ATOM 1446 C CA . SER A 1 177 ? 6.344 -12.781 -17.051 1.00 56.84 177 SER A CA 1
ATOM 1447 C C . SER A 1 177 ? 5.839 -11.558 -17.810 1.00 56.84 177 S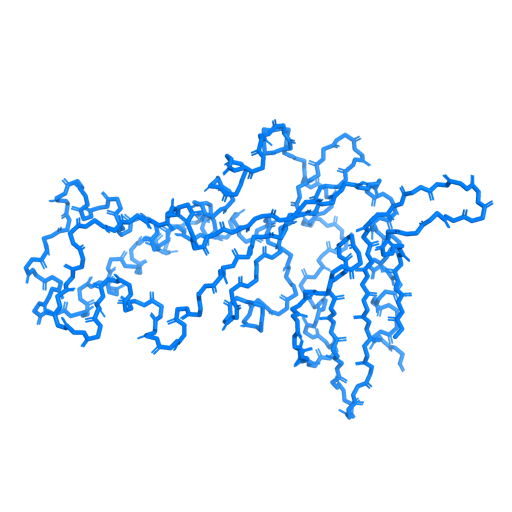ER A C 1
ATOM 1449 O O . SER A 1 177 ? 5.493 -11.614 -18.986 1.00 56.84 177 SER A O 1
ATOM 1451 N N . ARG A 1 178 ? 5.788 -10.400 -17.155 1.00 62.03 178 ARG A N 1
ATOM 1452 C CA . ARG A 1 178 ? 5.568 -9.147 -17.875 1.00 62.03 178 ARG A CA 1
ATOM 1453 C C . ARG A 1 178 ? 6.754 -8.814 -18.780 1.00 62.03 178 ARG A C 1
ATOM 1455 O O . ARG A 1 178 ? 6.555 -8.194 -19.824 1.00 62.03 178 ARG A O 1
ATOM 1462 N N . PHE A 1 179 ? 7.957 -9.239 -18.386 1.00 61.75 179 PHE A N 1
ATOM 1463 C CA . PHE A 1 179 ? 9.108 -9.310 -19.269 1.00 61.75 179 PHE A CA 1
ATOM 1464 C C . PHE A 1 179 ? 8.909 -10.506 -20.197 1.00 61.75 179 PHE A C 1
ATOM 1466 O O . PHE A 1 179 ? 8.908 -10.333 -21.401 1.00 61.75 179 PHE A O 1
ATOM 1473 N N . PHE A 1 180 ? 8.580 -11.685 -19.682 1.00 59.06 180 PHE A N 1
ATOM 1474 C CA . PHE A 1 180 ? 8.417 -12.896 -20.493 1.00 59.06 180 PHE A CA 1
ATOM 1475 C C . PHE A 1 180 ? 6.946 -13.201 -20.779 1.00 59.06 180 PHE A C 1
ATOM 1477 O O . PHE A 1 180 ? 6.326 -14.017 -20.099 1.00 59.06 180 PHE A O 1
ATOM 1484 N N . ASN A 1 181 ? 6.348 -12.509 -21.758 1.00 56.81 181 ASN A N 1
ATOM 1485 C CA . ASN A 1 181 ? 4.955 -12.779 -22.119 1.00 56.81 181 ASN A CA 1
ATOM 1486 C C . ASN A 1 181 ? 4.816 -14.276 -22.449 1.00 56.81 181 ASN A C 1
ATOM 1488 O O . ASN A 1 181 ? 5.644 -14.805 -23.192 1.00 56.81 181 ASN A O 1
ATOM 1492 N N . LYS A 1 182 ? 3.787 -14.948 -21.913 1.00 52.41 182 LYS A N 1
ATOM 1493 C CA . LYS A 1 182 ? 3.607 -16.415 -22.003 1.00 52.41 182 LYS A CA 1
ATOM 1494 C C . LYS A 1 182 ? 3.663 -16.936 -23.447 1.00 52.41 182 LYS A C 1
ATOM 1496 O O . LYS A 1 182 ? 4.108 -18.054 -23.688 1.00 52.41 182 LYS A O 1
ATOM 1501 N N . ASP A 1 183 ? 3.324 -16.072 -24.404 1.00 55.47 183 ASP A N 1
ATOM 1502 C CA . ASP A 1 183 ? 3.528 -16.256 -25.841 1.00 55.47 183 ASP A CA 1
ATOM 1503 C C . ASP A 1 183 ? 4.908 -15.723 -26.304 1.00 55.47 183 ASP A C 1
ATOM 1505 O O . ASP A 1 183 ? 5.025 -14.828 -27.141 1.00 55.47 183 ASP A O 1
ATOM 1509 N N . MET A 1 184 ? 5.977 -16.263 -25.715 1.00 50.03 184 MET A N 1
ATOM 1510 C CA . MET A 1 184 ? 7.369 -16.315 -26.203 1.00 50.03 184 MET A CA 1
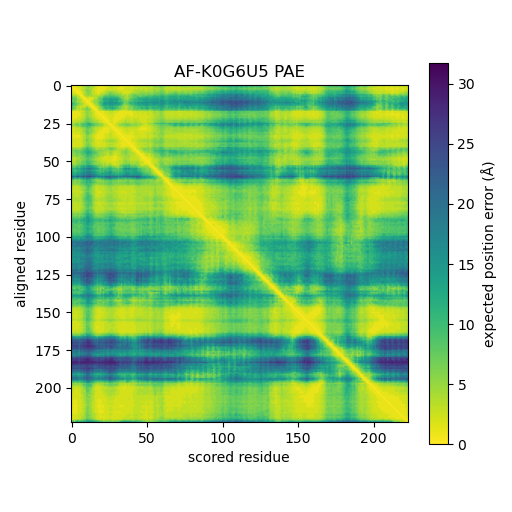ATOM 1511 C C . MET A 1 184 ? 8.081 -15.026 -26.681 1.00 50.03 184 MET A C 1
ATOM 1513 O O . MET A 1 184 ? 9.157 -15.115 -27.279 1.00 50.03 184 MET A O 1
ATOM 1517 N N . THR A 1 185 ? 7.570 -13.818 -26.426 1.00 54.62 185 THR A N 1
ATOM 1518 C CA . THR A 1 185 ? 8.272 -12.573 -26.799 1.00 54.62 185 THR A CA 1
ATOM 1519 C C . THR A 1 185 ? 8.248 -11.529 -25.690 1.00 54.62 185 THR A C 1
ATOM 1521 O O . THR A 1 185 ? 7.179 -11.135 -25.221 1.00 54.62 185 THR A O 1
ATOM 1524 N N . LEU A 1 186 ? 9.439 -11.032 -25.309 1.00 55.50 186 LEU A N 1
ATOM 1525 C CA . LEU A 1 186 ? 9.544 -9.834 -24.474 1.00 55.50 186 LEU A CA 1
ATOM 1526 C C . LEU A 1 186 ? 8.799 -8.686 -25.157 1.00 55.50 186 LEU A C 1
ATOM 1528 O O . LEU A 1 186 ? 9.063 -8.377 -26.326 1.00 55.50 186 LEU A O 1
ATOM 1532 N N . LYS A 1 187 ? 7.879 -8.040 -24.433 1.00 58.22 187 LYS A N 1
ATOM 1533 C CA . LYS A 1 187 ? 7.183 -6.855 -24.944 1.00 58.22 187 LYS A CA 1
ATOM 1534 C C . LYS A 1 187 ? 8.208 -5.741 -25.175 1.00 58.22 187 LYS A C 1
ATOM 1536 O O . LYS A 1 187 ? 8.965 -5.405 -24.278 1.00 58.22 187 LYS A O 1
ATOM 1541 N N . LYS A 1 188 ? 8.215 -5.139 -26.372 1.00 51.34 188 LYS A N 1
ATOM 1542 C CA . LYS A 1 188 ? 9.095 -3.993 -26.692 1.00 51.34 188 LYS A CA 1
ATOM 1543 C C . LYS A 1 188 ? 8.752 -2.721 -25.912 1.00 51.34 188 LYS A C 1
ATOM 1545 O O . LYS A 1 188 ? 9.633 -1.904 -25.690 1.00 51.34 188 LYS A O 1
ATOM 1550 N N . ASN A 1 189 ? 7.493 -2.565 -25.507 1.00 56.22 189 ASN A N 1
ATOM 1551 C CA . ASN A 1 189 ? 7.042 -1.473 -24.650 1.00 56.22 189 ASN A CA 1
ATOM 1552 C C . ASN A 1 189 ? 6.683 -2.060 -23.286 1.00 56.22 189 ASN A C 1
ATOM 1554 O O . ASN A 1 189 ? 5.553 -2.495 -23.063 1.00 56.22 189 ASN A O 1
ATOM 1558 N N . LEU A 1 190 ? 7.683 -2.131 -22.415 1.00 58.31 190 LEU A N 1
ATOM 1559 C CA . LEU A 1 190 ? 7.514 -2.399 -20.996 1.00 58.31 190 LEU A CA 1
ATOM 1560 C C . LEU A 1 190 ? 7.232 -1.043 -20.362 1.00 58.31 190 LEU A C 1
ATOM 1562 O O . LEU A 1 190 ? 8.141 -0.233 -20.261 1.00 58.31 190 LEU A O 1
ATOM 1566 N N . GLN A 1 191 ? 5.980 -0.748 -20.035 1.00 61.91 191 GLN A N 1
ATOM 1567 C CA . GLN A 1 191 ? 5.693 0.384 -19.166 1.00 61.91 191 GLN A CA 1
ATOM 1568 C C . GLN A 1 191 ? 5.231 -0.179 -17.834 1.00 61.91 191 GLN A C 1
ATOM 1570 O O . G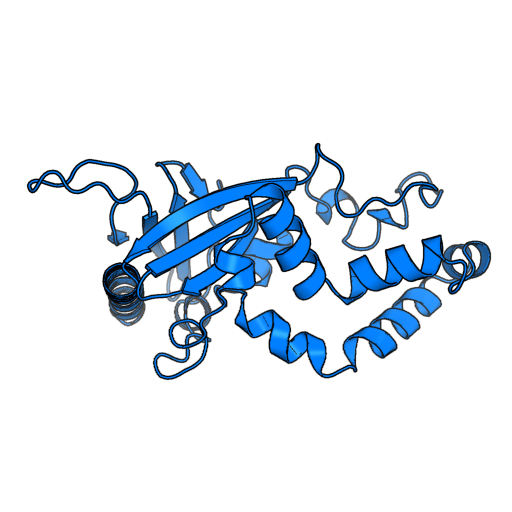LN A 1 191 ? 4.181 -0.820 -17.728 1.00 6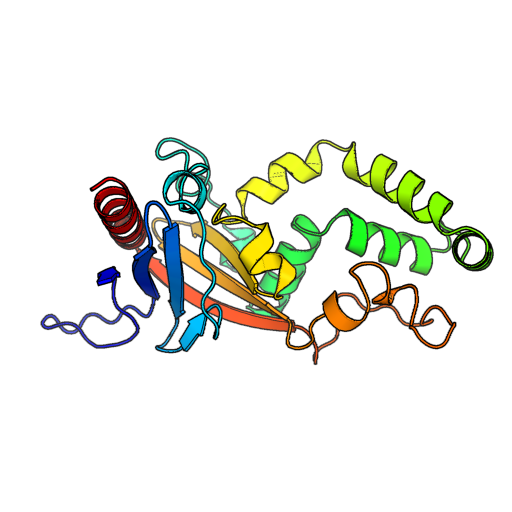1.91 191 GLN A O 1
ATOM 1575 N N . PHE A 1 192 ? 6.039 0.024 -16.794 1.00 65.69 192 PHE A N 1
ATOM 1576 C CA . PHE A 1 192 ? 5.669 -0.370 -15.445 1.00 65.69 192 PHE A CA 1
ATOM 1577 C C . PHE A 1 192 ? 4.343 0.288 -15.077 1.00 65.69 192 PHE A C 1
ATOM 1579 O O . PHE A 1 192 ? 3.491 -0.381 -14.508 1.00 65.69 192 PHE A O 1
ATOM 1586 N N . PHE A 1 193 ? 4.155 1.536 -15.518 1.00 66.56 193 PHE A N 1
ATOM 1587 C CA . PHE A 1 193 ? 3.048 2.443 -15.224 1.00 66.56 193 PHE A CA 1
ATOM 1588 C C . PHE A 1 193 ? 2.057 2.612 -16.384 1.00 66.56 193 PHE A C 1
ATOM 1590 O O . PHE A 1 193 ? 1.780 3.733 -16.808 1.00 66.56 193 PHE A O 1
ATOM 1597 N N . ASP A 1 194 ? 1.515 1.521 -16.916 1.00 64.31 194 ASP A N 1
ATOM 1598 C CA . ASP A 1 194 ? 0.410 1.621 -17.877 1.00 64.31 194 ASP A CA 1
ATOM 1599 C C . ASP A 1 194 ? -0.878 2.102 -17.182 1.00 64.31 194 ASP A C 1
ATOM 1601 O O . ASP A 1 194 ? -1.276 1.574 -16.139 1.00 64.31 194 ASP A O 1
ATOM 1605 N N . GLU A 1 195 ? -1.569 3.065 -17.803 1.00 59.00 195 GLU A N 1
ATOM 1606 C CA . GLU A 1 195 ? -2.767 3.747 -17.270 1.00 59.00 195 GLU A CA 1
ATOM 1607 C C . GLU A 1 195 ? -3.974 2.823 -17.014 1.00 59.00 195 GLU A C 1
ATOM 1609 O O . GLU A 1 195 ? -4.933 3.238 -16.372 1.00 59.00 195 GLU A O 1
ATOM 1614 N N . GLY A 1 196 ? -3.937 1.573 -17.486 1.00 63.22 196 GLY A N 1
ATOM 1615 C CA . GLY A 1 196 ? -5.004 0.586 -17.284 1.00 63.22 196 GLY A CA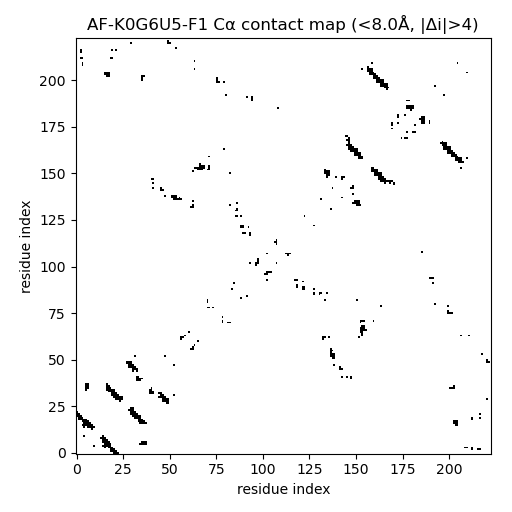 1
ATOM 1616 C C . GLY A 1 196 ? -4.726 -0.484 -16.223 1.00 63.22 196 GLY A C 1
ATOM 1617 O O . GLY A 1 196 ? -5.649 -1.224 -15.877 1.00 63.22 196 GLY A O 1
ATOM 1618 N N . TYR A 1 197 ? -3.486 -0.602 -15.729 1.00 71.94 197 TYR A N 1
ATOM 1619 C CA . TYR A 1 197 ? -3.095 -1.686 -14.810 1.00 71.94 197 TYR A CA 1
ATOM 1620 C C . TYR A 1 197 ? -2.953 -1.256 -13.362 1.00 71.94 197 TYR A C 1
ATOM 1622 O O . TYR A 1 197 ? -2.967 -2.119 -12.487 1.00 71.94 197 TYR A O 1
ATOM 1630 N N . TRP A 1 198 ? -2.798 0.040 -13.113 1.00 79.81 198 TRP A N 1
ATOM 1631 C CA . TRP A 1 198 ? -2.605 0.568 -11.773 1.00 79.81 198 TRP A CA 1
ATOM 1632 C C . TRP A 1 198 ? -3.685 1.575 -11.444 1.00 79.81 198 TRP A C 1
ATOM 1634 O O . TRP A 1 198 ? -4.009 2.456 -12.238 1.00 79.81 198 TRP A O 1
ATOM 1644 N N . HIS A 1 199 ? -4.221 1.426 -10.248 1.00 83.88 199 HIS A N 1
ATOM 1645 C CA . HIS A 1 199 ? -5.182 2.323 -9.648 1.00 83.88 199 HIS A CA 1
ATOM 1646 C C . HIS A 1 199 ? -4.662 2.733 -8.277 1.00 83.88 199 HIS A C 1
ATOM 1648 O O . HIS A 1 199 ? -3.891 2.005 -7.653 1.00 83.88 199 HIS A O 1
ATOM 1654 N N . VAL A 1 200 ? -5.077 3.897 -7.802 1.00 88.31 200 VAL A N 1
ATOM 1655 C CA . VAL A 1 200 ? -4.698 4.389 -6.484 1.00 88.31 200 VAL A CA 1
ATOM 1656 C C . VAL A 1 200 ? -5.937 4.892 -5.763 1.00 88.31 200 VAL A C 1
ATOM 1658 O O . VAL A 1 200 ? -6.723 5.660 -6.316 1.00 88.31 200 VAL A O 1
ATOM 1661 N N . ASP A 1 201 ? -6.120 4.430 -4.533 1.00 90.88 201 ASP A N 1
ATOM 1662 C CA . ASP A 1 201 ? -7.118 4.953 -3.608 1.00 90.88 201 ASP A CA 1
ATOM 1663 C C . ASP A 1 201 ? -6.386 5.612 -2.437 1.00 90.88 201 ASP A C 1
ATOM 1665 O O . ASP A 1 201 ? -5.405 5.075 -1.919 1.00 90.88 201 ASP A O 1
ATOM 1669 N N . VAL A 1 202 ? -6.847 6.794 -2.032 1.00 91.56 202 VAL A N 1
ATOM 1670 C CA . VAL A 1 202 ? -6.192 7.603 -1.003 1.00 91.56 202 VAL A CA 1
ATOM 1671 C C . VAL A 1 202 ? -7.197 7.974 0.076 1.00 91.56 202 VAL A C 1
ATOM 1673 O O . VAL A 1 202 ? -8.287 8.459 -0.212 1.00 91.56 202 VAL A O 1
ATOM 1676 N N . SER A 1 203 ? -6.794 7.806 1.331 1.00 92.38 203 SER A N 1
ATOM 1677 C CA . SER A 1 203 ? -7.493 8.341 2.497 1.00 92.38 203 SER A CA 1
ATOM 1678 C C . SER A 1 203 ? -6.548 9.227 3.301 1.00 92.38 203 SER A C 1
ATOM 1680 O O . SER A 1 203 ? -5.358 8.937 3.420 1.00 92.38 203 SER A O 1
ATOM 1682 N N . ILE A 1 204 ? -7.067 10.329 3.843 1.00 91.88 204 ILE A N 1
ATOM 1683 C CA . ILE A 1 204 ? -6.307 11.246 4.692 1.00 91.88 204 ILE A CA 1
ATOM 1684 C C . ILE A 1 204 ? -7.047 11.382 6.014 1.00 91.88 204 ILE A C 1
ATOM 1686 O O . ILE A 1 204 ? -8.221 11.745 6.046 1.00 91.88 204 ILE A O 1
ATOM 1690 N N . LEU A 1 205 ? -6.334 11.142 7.107 1.00 92.19 205 LEU A N 1
ATOM 1691 C CA . LEU A 1 205 ? -6.842 11.269 8.466 1.00 92.19 205 LEU A CA 1
ATOM 1692 C C . LEU A 1 205 ? -5.776 11.856 9.390 1.00 92.19 205 LEU A C 1
ATOM 1694 O O . LEU A 1 205 ? -4.596 11.950 9.044 1.00 92.19 205 LEU A O 1
ATOM 1698 N N . LYS A 1 206 ? -6.174 12.270 10.594 1.00 92.12 206 LYS A N 1
ATOM 1699 C CA . LYS A 1 206 ? -5.205 12.732 11.597 1.00 92.12 206 LYS A CA 1
ATOM 1700 C C . LYS A 1 206 ? -4.297 11.570 11.991 1.00 92.12 206 LYS A C 1
ATOM 1702 O O . LYS A 1 206 ? -4.783 10.486 12.306 1.00 92.12 206 LYS A O 1
ATOM 1707 N N . THR A 1 207 ? -2.991 11.803 12.101 1.00 91.00 207 THR A N 1
ATOM 1708 C CA . THR A 1 207 ? -2.042 10.756 12.521 1.00 91.00 207 THR A CA 1
ATOM 1709 C C . THR A 1 207 ? -2.396 10.184 13.895 1.00 91.00 207 THR A C 1
ATOM 1711 O O . THR A 1 207 ? -2.225 8.995 14.149 1.00 91.00 207 THR A O 1
ATOM 1714 N N . SER A 1 208 ? -2.945 11.004 14.795 1.00 90.38 208 SER A N 1
ATOM 1715 C CA . SER A 1 208 ? -3.416 10.549 16.109 1.00 90.38 208 SER A CA 1
ATOM 1716 C C . SER A 1 208 ? -4.639 9.630 16.039 1.00 90.38 208 SER A C 1
ATOM 1718 O O . SER A 1 208 ? -4.788 8.758 16.893 1.00 90.38 208 SER A O 1
ATOM 1720 N N . GLU A 1 209 ? -5.506 9.804 15.043 1.00 90.94 209 GLU A N 1
ATOM 1721 C CA . GLU A 1 209 ? -6.636 8.914 14.777 1.00 90.94 209 GLU A CA 1
ATOM 1722 C C . GLU A 1 209 ? -6.137 7.584 14.216 1.00 90.94 209 GLU A C 1
ATOM 1724 O O . GLU A 1 209 ? -6.456 6.534 14.770 1.00 90.94 209 GLU A O 1
ATOM 1729 N N . PHE A 1 210 ? -5.259 7.632 13.212 1.00 90.19 210 PHE A N 1
ATOM 1730 C CA . PHE A 1 210 ? -4.648 6.433 12.646 1.00 90.19 210 PHE A CA 1
ATOM 1731 C C . PHE A 1 210 ? -3.914 5.608 13.718 1.00 90.19 210 PHE A C 1
ATOM 1733 O O . PHE A 1 210 ? -4.163 4.412 13.855 1.00 90.19 210 PHE A O 1
ATOM 1740 N N . LYS A 1 211 ? -3.120 6.249 14.589 1.00 89.00 211 LYS A N 1
ATOM 1741 C CA . LYS A 1 211 ? -2.478 5.585 15.741 1.00 89.00 211 LYS A CA 1
ATOM 1742 C C . LYS A 1 211 ? -3.478 4.859 16.647 1.00 89.00 211 LYS A C 1
ATOM 1744 O O . LYS A 1 211 ? -3.202 3.742 17.078 1.00 89.00 211 LYS A O 1
ATOM 1749 N N . LYS A 1 212 ? -4.640 5.459 16.939 1.00 90.69 212 LYS A N 1
ATOM 1750 C CA . LYS A 1 212 ? -5.686 4.812 17.755 1.00 90.69 212 LYS A CA 1
ATOM 1751 C C . LYS A 1 212 ? -6.259 3.575 17.068 1.00 90.69 212 LYS A C 1
ATOM 1753 O O . LYS A 1 212 ? -6.493 2.579 17.747 1.00 90.69 212 LYS A O 1
ATOM 1758 N N . ILE A 1 213 ? -6.463 3.636 15.751 1.00 91.75 213 ILE A N 1
ATOM 1759 C CA . ILE A 1 213 ? -6.938 2.502 14.952 1.00 91.75 213 ILE A CA 1
ATOM 1760 C C . ILE A 1 213 ? -5.942 1.339 15.061 1.00 91.75 213 ILE A C 1
ATOM 1762 O O . ILE A 1 213 ? -6.335 0.251 15.480 1.00 91.75 213 ILE A O 1
ATOM 1766 N N . ILE A 1 214 ? -4.653 1.581 14.787 1.00 88.75 214 ILE A N 1
ATOM 1767 C CA . ILE A 1 214 ? -3.615 0.534 14.833 1.00 88.75 214 ILE A CA 1
ATOM 1768 C C . ILE A 1 214 ? -3.476 -0.048 16.248 1.00 88.75 214 ILE A C 1
ATOM 1770 O O . ILE A 1 214 ? -3.442 -1.267 16.408 1.00 88.75 214 ILE A O 1
ATOM 1774 N N . LEU A 1 215 ? -3.484 0.787 17.296 1.00 88.44 215 LEU A N 1
ATOM 1775 C CA . LEU A 1 215 ? -3.460 0.313 18.689 1.00 88.44 215 LEU A CA 1
ATOM 1776 C C . LEU A 1 215 ? -4.668 -0.572 19.032 1.00 88.44 215 LEU A C 1
ATOM 1778 O O . LEU A 1 215 ? -4.520 -1.564 19.747 1.00 88.44 215 LEU A O 1
ATOM 1782 N N . GLY A 1 216 ? -5.855 -0.225 18.525 1.00 91.88 216 GLY A N 1
ATOM 1783 C CA . GLY A 1 216 ? -7.070 -1.023 18.687 1.00 91.88 216 GLY A CA 1
ATOM 1784 C C . GLY A 1 216 ? -6.947 -2.404 18.045 1.00 91.88 216 GLY A C 1
ATOM 1785 O O . GLY A 1 216 ? -7.235 -3.405 18.703 1.00 91.88 216 GLY A O 1
ATOM 1786 N N . VAL A 1 217 ? -6.449 -2.458 16.805 1.00 90.88 217 VAL A N 1
ATOM 1787 C CA . VAL A 1 217 ? -6.177 -3.716 16.092 1.00 90.88 217 VAL A CA 1
ATOM 1788 C C . VAL A 1 217 ? -5.166 -4.568 16.857 1.00 90.88 217 VAL A C 1
ATOM 1790 O O . VAL A 1 217 ? -5.440 -5.734 17.131 1.00 90.88 217 VAL A O 1
ATOM 1793 N N . ASN A 1 218 ? -4.032 -3.990 17.264 1.00 87.25 218 ASN A N 1
ATOM 1794 C CA . ASN A 1 218 ? -2.979 -4.719 17.973 1.00 87.25 218 ASN A CA 1
ATOM 1795 C C . ASN A 1 218 ? -3.476 -5.329 19.287 1.00 87.25 218 ASN A C 1
ATOM 1797 O O . ASN A 1 218 ? -3.226 -6.499 19.577 1.00 87.25 218 ASN A O 1
ATOM 1801 N N . LYS A 1 219 ? -4.237 -4.550 20.065 1.00 89.06 219 LYS A N 1
ATOM 1802 C CA . LYS A 1 219 ? -4.862 -5.041 21.292 1.00 89.06 219 LYS A CA 1
ATOM 1803 C C . LYS A 1 219 ? -5.788 -6.225 21.002 1.00 89.06 219 LYS A C 1
ATOM 1805 O O . LYS A 1 219 ? -5.694 -7.237 21.680 1.00 89.06 219 LYS A O 1
ATOM 1810 N N . PHE A 1 220 ? -6.638 -6.119 19.983 1.00 91.19 220 PHE A N 1
ATOM 1811 C CA . PHE A 1 220 ? -7.595 -7.170 19.629 1.00 91.19 220 PHE A CA 1
ATOM 1812 C C . PHE A 1 220 ? -6.940 -8.466 19.129 1.00 91.19 220 PHE A C 1
ATOM 1814 O O . PHE A 1 220 ? -7.452 -9.551 19.408 1.00 91.19 220 PHE A O 1
ATOM 1821 N N . LEU A 1 221 ? -5.821 -8.357 18.407 1.00 86.88 221 LEU A N 1
ATOM 1822 C CA . LEU A 1 221 ? -5.027 -9.501 17.941 1.00 86.88 221 LEU A CA 1
ATOM 1823 C C . LEU A 1 221 ? -4.234 -10.184 19.067 1.00 86.88 221 LEU A C 1
ATOM 1825 O O . LEU A 1 221 ? -3.922 -11.368 18.951 1.00 86.88 221 LEU A O 1
ATOM 1829 N N . SER A 1 222 ? -3.921 -9.444 20.137 1.00 84.31 222 SER A N 1
ATOM 1830 C CA . SER A 1 222 ? -3.175 -9.934 21.307 1.00 84.31 222 SER A CA 1
ATOM 1831 C C . SER A 1 222 ? -4.055 -10.617 22.367 1.00 84.31 222 SER A C 1
ATOM 1833 O O . SER A 1 222 ? -3.522 -11.239 23.286 1.00 84.31 222 SER A O 1
ATOM 1835 N N . GLU A 1 223 ? -5.379 -10.460 22.278 1.00 79.31 223 GLU A N 1
ATOM 1836 C CA . GLU A 1 223 ? -6.390 -11.084 23.155 1.00 79.31 223 GLU A CA 1
ATOM 1837 C C . GLU A 1 223 ? -6.839 -12.458 22.643 1.00 79.31 223 GLU A C 1
ATOM 1839 O O . GLU A 1 223 ? -7.038 -13.362 23.481 1.00 79.31 223 GLU A O 1
#

Organism: NCBI:txid696748

Sequence (223 aa):
MIFGNPGVYDEEGNFSNFAIQVDKLVGEFSSLNLILDMKLYPSYLAYNMNSCLLGGVDWNNDIFNREDEFLYNLPDRELMIELIKQSFLSLFGIEKAIEKGIIDYELIKNDESILFDYIDDIVSNERLLETRNNLWDIDDFEYFGKGVYPFIVNFNGFTKIVLVNKTMNIDELGELSRFFNKDMTLKKNLQFFDEGYWHVDVSILKTSEFKKIILGVNKFLSE

Radius of gyration: 18.99 Å; Cα contacts (8 Å, |Δi|>4): 344; chains: 1; bounding box: 46×39×50 Å

Mean predicted aligned error: 8.92 Å

Foldseek 3Di:
DKFAACFDQDPVRDGFNWIWDWADDPDQKIFIWIHGNNDTPPPDGQMDGLCQQQVPDPVPDFQQPDADPPLVPDDLLVNLVVLCCQQVVLVVVVLVCVVVCVDPLVVCLVPVVVSVVSSCVRVVPCSNVVSCSQWRRRVCCSRVQQFWTWGWHDDDQKIKIKIKGFPDRCNVQDPCCCCVPPPSHGDPDDDVRDPRTIDMDITMDGSVSVSSNVVVSSVVSVD

Secondary structure (DSSP, 8-state):
-EEEEEEEE-TT--EEEEEEEEEE-STTEEEEEEEETTEEESSS--EEEHHHHSTT--TTSHHHH-B-HHHHHS-HHHHHHHHHHHHTHHHHHHHHHHHTTSS-HHHHHH-THHHHHHHHHHHTSTHHHHHHTTB--S-HHHHHTTTEEEEEEEETTEEEEEEEEESS-GGGT-TTTTTEETTTEE-S---TT-TTTEEEEEEEEEHHHHHHHHHHHHHHHH-

pLDDT: mean 76.48, std 13.58, range [44.34, 94.94]

Solvent-accessible surface area (backbone atoms only — not comparable to full-atom values): 12488 Å² total; per-residue (Å²): 87,76,34,70,32,38,53,52,70,47,101,84,67,51,77,40,30,48,23,39,39,41,43,81,53,76,84,64,30,27,28,66,32,42,21,49,70,68,42,59,40,64,88,60,93,46,69,41,48,43,69,46,51,55,59,66,64,50,90,86,52,54,65,82,71,46,67,37,65,66,64,63,68,41,56,69,70,59,29,50,53,52,52,45,52,47,63,39,44,45,67,51,48,51,48,52,32,45,76,69,61,74,44,57,67,73,54,42,75,77,37,63,64,60,50,52,56,53,35,51,63,55,56,73,39,74,60,56,65,66,28,50,52,37,41,55,54,44,51,54,63,69,36,49,74,61,31,38,46,52,30,49,39,20,44,97,67,30,31,36,41,35,37,39,34,37,77,58,68,47,69,86,66,33,91,63,21,74,52,48,32,93,82,83,44,65,55,91,78,74,60,95,80,43,87,83,43,55,47,73,48,78,37,73,46,47,36,71,55,53,51,52,30,54,52,52,51,53,54,62,61,74,105